Protein AF-A0A9X9Q444-F1 (afdb_monomer)

Organism: Gulo gulo (NCBI:txid48420)

pLDDT: mean 82.94, std 14.0, range [42.81, 97.44]

Radius of gyration: 29.01 Å; Cα contacts (8 Å, |Δi|>4): 57; chains: 1; bounding box: 61×38×96 Å

Solvent-accessible surface area (backbone atoms only — not comparable to full-atom values): 10872 Å² total; per-residue (Å²): 143,74,74,74,73,74,78,62,81,70,83,73,46,72,67,53,56,49,51,53,51,52,51,51,49,51,52,51,53,54,47,51,54,47,54,58,49,53,78,63,59,74,79,52,98,66,72,83,81,76,58,71,72,56,57,52,51,54,49,50,53,52,49,55,59,70,67,60,70,86,69,77,84,68,88,80,55,67,67,63,49,54,51,50,50,52,51,51,73,71,44,71,95,63,46,89,79,50,42,46,51,54,51,26,49,50,24,54,54,46,37,54,52,36,54,50,51,51,50,54,51,51,52,54,50,58,60,53,61,73,79,47,91,61,44,76,77,47,43,64,58,53,53,51,51,51,50,50,45,49,51,56,34,52,52,27,46,56,51,26,58,64,25,47,54,43,55,52,26,59,77,67,75,45,83,73,67,86,62,73,82,78,117

Foldseek 3Di:
DPPVVPPDPDPCDVVNVVVVVVVVVVVVVVVVVVVVCVVVPPPPPDDDDDDPLLVVLVVVVVVVVVPPDPDDPPDDDPVVVVVVVVVVVVDDPDDLLCVLVVLLVVLVVLLVVLVVVLVVLVVVLVVVVPDDPCNVVCVVVSVVVSVVSVVSNVVSVVLNVLSVVSVVCVSVVHGDDSCSPVD

Mean predicted aligned error: 15.07 Å

Secondary structure (DSSP, 8-state):
--SSSSS------HHHHHHHHHHHHHHHHHHHHHHHHHHT----SSPPPPPHHHHHHHHHHHHHHHH----------HHHHHHHHHHHHHS-S--TTTHHHHHHHHHHHHHHHHHHHHHHHHHHHHHHTTS-TTHHHHHHHHHHHHHHHHHHHHHHHHHHHHHHHHHHHHHHTPPPPGGGTT-

Sequence (183 aa):
MQIMDEIYRIASTERIQQLEKELAMQLTELKSEIEEQETHRAYSSVRIPKDISYFRRERELALKKTLQVAESKPLVVQADVMQRELESCLRREYTPENLPLLLLQYYTERIIQLAQSKYLHMLRWKRFCQHSKIMEQLYPLYKKQVAYIMQEYNDAVQRAERLSVARENFLMGKSNPSNLVTQ

Structure (mmCIF, N/CA/C/O backbone):
data_AF-A0A9X9Q444-F1
#
_entry.id   AF-A0A9X9Q444-F1
#
loop_
_atom_site.group_PDB
_atom_site.id
_atom_site.type_symbol
_atom_site.label_atom_id
_atom_site.label_alt_id
_atom_site.label_comp_id
_atom_site.label_asym_id
_atom_site.label_entity_id
_atom_site.label_seq_id
_atom_site.pdbx_PDB_ins_code
_atom_site.Cartn_x
_atom_site.Cartn_y
_atom_site.Cartn_z
_atom_site.occupancy
_atom_site.B_iso_or_equiv
_atom_site.auth_seq_id
_atom_site.auth_comp_id
_atom_site.auth_asym_id
_atom_site.auth_atom_id
_atom_site.pdbx_PDB_model_num
ATOM 1 N N . MET A 1 1 ? 30.262 5.285 46.324 1.00 45.38 1 MET A N 1
ATOM 2 C CA . MET A 1 1 ? 29.004 4.509 46.407 1.00 45.38 1 MET A CA 1
ATOM 3 C C . MET A 1 1 ? 29.216 3.250 47.255 1.00 45.38 1 MET A C 1
ATOM 5 O O . MET A 1 1 ? 28.856 2.170 46.834 1.00 45.38 1 MET A O 1
ATOM 9 N N . GLN A 1 2 ? 29.858 3.375 48.423 1.00 45.81 2 GLN A N 1
ATOM 10 C CA . GLN A 1 2 ? 30.234 2.234 49.283 1.00 45.81 2 GLN A CA 1
ATOM 11 C C . GLN A 1 2 ? 29.606 2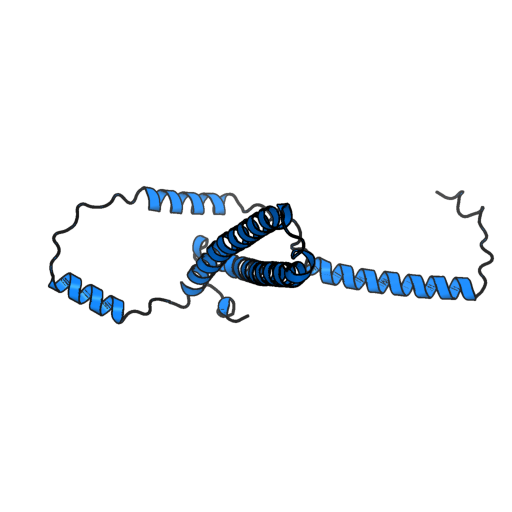.324 50.686 1.00 45.81 2 GLN A C 1
ATOM 13 O O . GLN A 1 2 ? 29.789 1.430 51.491 1.00 45.81 2 GLN A O 1
ATOM 18 N N . ILE A 1 3 ? 28.847 3.389 50.981 1.00 48.75 3 ILE A N 1
ATOM 19 C CA . ILE A 1 3 ? 28.327 3.666 52.333 1.00 48.75 3 ILE A CA 1
ATOM 20 C C . ILE A 1 3 ? 26.872 3.177 52.506 1.00 48.75 3 ILE A C 1
ATOM 22 O O . ILE A 1 3 ? 26.414 2.989 53.626 1.00 48.75 3 ILE A O 1
ATOM 26 N N . MET A 1 4 ? 26.142 2.910 51.413 1.00 42.81 4 MET A N 1
ATOM 27 C CA . MET A 1 4 ? 24.753 2.417 51.481 1.00 42.81 4 MET A CA 1
ATOM 28 C C . MET A 1 4 ? 24.635 0.892 51.634 1.00 42.81 4 MET A C 1
ATOM 30 O O . MET A 1 4 ? 23.596 0.430 52.095 1.00 42.81 4 MET A O 1
ATOM 34 N N . ASP A 1 5 ? 25.685 0.127 51.313 1.00 48.19 5 ASP A N 1
ATOM 35 C CA . ASP A 1 5 ? 25.671 -1.345 51.396 1.00 48.19 5 ASP A CA 1
ATOM 36 C C . ASP A 1 5 ? 25.889 -1.879 52.823 1.00 48.19 5 ASP A C 1
ATOM 38 O O . ASP A 1 5 ? 25.531 -3.016 53.120 1.00 48.19 5 ASP A O 1
ATOM 42 N N . GLU A 1 6 ? 26.432 -1.073 53.743 1.00 51.75 6 GLU A N 1
ATOM 43 C CA . GLU A 1 6 ? 26.700 -1.515 55.123 1.00 51.75 6 GLU A CA 1
ATOM 44 C C . GLU A 1 6 ? 25.524 -1.303 56.091 1.00 51.75 6 GLU A C 1
ATOM 46 O O . GLU A 1 6 ? 25.477 -1.937 57.145 1.00 51.75 6 GLU A O 1
ATOM 51 N N . ILE A 1 7 ? 24.547 -0.454 55.749 1.00 47.75 7 ILE A N 1
ATOM 52 C CA . ILE A 1 7 ? 23.472 -0.048 56.678 1.00 47.75 7 ILE A CA 1
ATOM 53 C C . ILE A 1 7 ? 22.262 -1.001 56.628 1.00 47.75 7 ILE A C 1
ATOM 55 O O . ILE A 1 7 ? 21.436 -1.008 57.541 1.00 47.75 7 ILE A O 1
ATOM 59 N N . TYR A 1 8 ? 22.169 -1.872 55.621 1.00 49.09 8 TYR A N 1
ATOM 60 C CA . TYR A 1 8 ? 21.037 -2.784 55.457 1.00 49.09 8 TYR A CA 1
ATOM 61 C C . TYR A 1 8 ? 21.510 -4.238 55.338 1.00 49.09 8 TYR A C 1
ATOM 63 O O . TYR A 1 8 ? 21.477 -4.849 54.273 1.00 49.09 8 TYR A O 1
ATOM 71 N N . ARG A 1 9 ? 21.933 -4.839 56.460 1.00 54.19 9 ARG A N 1
ATOM 72 C CA . ARG A 1 9 ? 21.987 -6.308 56.564 1.00 54.19 9 ARG A CA 1
ATOM 73 C C . ARG A 1 9 ? 20.554 -6.839 56.572 1.00 54.19 9 ARG A C 1
ATOM 75 O O . ARG A 1 9 ? 19.968 -7.061 57.629 1.00 54.19 9 ARG A O 1
ATOM 82 N N . ILE A 1 10 ? 19.988 -7.022 55.382 1.00 57.06 10 ILE A N 1
ATOM 83 C CA . ILE A 1 10 ? 18.752 -7.780 55.190 1.00 57.06 10 ILE A CA 1
ATOM 84 C C . ILE A 1 10 ? 19.020 -9.162 55.774 1.00 57.06 10 ILE A C 1
ATOM 86 O O . ILE A 1 10 ? 19.942 -9.853 55.342 1.00 57.06 10 ILE A O 1
ATOM 90 N N . ALA A 1 11 ? 18.246 -9.563 56.780 1.00 57.25 11 ALA A N 1
ATOM 91 C CA . ALA A 1 11 ? 18.209 -10.952 57.203 1.00 57.25 11 ALA A CA 1
ATOM 92 C C . ALA A 1 11 ? 17.668 -11.766 56.019 1.00 57.25 11 ALA A C 1
ATOM 94 O O . ALA A 1 11 ? 16.458 -11.865 55.815 1.00 57.25 11 ALA A O 1
ATOM 95 N N . SER A 1 12 ? 18.574 -12.273 55.183 1.00 58.28 12 SER A N 1
ATOM 96 C CA . SER A 1 12 ? 18.256 -13.023 53.975 1.00 58.28 12 SER A CA 1
ATOM 97 C C . SER A 1 12 ? 17.813 -14.426 54.369 1.00 58.28 12 SER A C 1
ATOM 99 O O . SER A 1 12 ? 18.559 -15.399 54.316 1.00 58.28 12 SER A O 1
ATOM 101 N N . THR A 1 13 ? 16.565 -14.525 54.823 1.00 76.19 13 THR A N 1
ATOM 102 C CA . THR A 1 13 ? 15.899 -15.822 54.957 1.00 76.19 13 THR A CA 1
ATOM 103 C C . THR A 1 13 ? 15.964 -16.553 53.613 1.00 76.19 13 THR A C 1
ATOM 105 O O . THR A 1 13 ? 15.926 -15.916 52.559 1.00 76.19 13 THR A O 1
ATOM 108 N N . GLU A 1 14 ? 16.056 -17.884 53.625 1.00 76.56 14 GLU A N 1
ATOM 109 C CA . GLU A 1 14 ? 16.159 -18.696 52.397 1.00 76.56 14 GLU A CA 1
ATOM 110 C C . GLU A 1 14 ? 15.062 -18.355 51.377 1.00 76.56 14 GLU A C 1
ATOM 112 O O . GLU A 1 14 ? 15.294 -18.341 50.170 1.00 76.56 14 GLU A O 1
ATOM 117 N N . ARG A 1 15 ? 13.880 -17.979 51.875 1.00 79.00 15 ARG A N 1
ATOM 118 C CA . ARG A 1 15 ? 12.746 -17.520 51.074 1.00 79.00 15 ARG A CA 1
ATOM 119 C C . ARG A 1 15 ? 13.030 -16.231 50.297 1.00 79.00 15 ARG A C 1
ATOM 121 O O . ARG A 1 15 ? 12.604 -16.117 49.155 1.00 79.00 15 ARG A O 1
ATOM 128 N N . ILE A 1 16 ? 13.742 -15.273 50.889 1.00 80.12 16 ILE A N 1
ATOM 129 C CA . ILE A 1 16 ? 14.128 -14.025 50.210 1.00 80.12 16 ILE A CA 1
ATOM 130 C C . ILE A 1 16 ? 15.137 -14.330 49.100 1.00 80.12 16 ILE A C 1
ATOM 132 O O . ILE A 1 16 ? 14.969 -13.855 47.985 1.00 80.12 16 ILE A O 1
ATOM 136 N N . GLN A 1 17 ? 16.109 -15.210 49.354 1.00 79.88 17 GLN A N 1
ATOM 137 C CA . GLN A 1 17 ? 17.090 -15.611 48.338 1.00 79.88 17 GLN A CA 1
ATOM 138 C C . GLN A 1 17 ? 16.449 -16.379 47.169 1.00 79.88 17 GLN A C 1
ATOM 140 O O . GLN A 1 17 ? 16.884 -16.254 46.025 1.00 79.88 17 GLN A O 1
ATOM 145 N N . GLN A 1 18 ? 15.418 -17.187 47.438 1.00 85.00 18 GLN A N 1
ATOM 146 C CA . GLN A 1 18 ? 14.640 -17.861 46.395 1.00 85.00 18 GLN A CA 1
ATOM 147 C C . GLN A 1 18 ? 13.868 -16.856 45.532 1.00 85.00 18 GLN A C 1
ATOM 149 O O . GLN A 1 18 ? 13.936 -16.943 44.309 1.00 85.00 18 GLN A O 1
ATOM 154 N N . LEU A 1 19 ? 13.214 -15.871 46.154 1.00 87.31 19 LEU A N 1
ATOM 155 C CA . LEU A 1 19 ? 12.493 -14.812 45.441 1.00 87.31 19 LEU A CA 1
ATOM 156 C C . LEU A 1 19 ? 13.430 -13.927 44.611 1.00 87.31 19 LEU A C 1
ATOM 158 O O . LEU A 1 19 ? 13.089 -13.563 43.491 1.00 87.31 19 LEU A O 1
ATOM 162 N N . GLU A 1 20 ? 14.625 -13.614 45.113 1.00 86.31 20 GLU A N 1
ATOM 163 C CA . GLU A 1 20 ? 15.635 -12.863 44.358 1.00 86.31 20 GLU A CA 1
ATOM 164 C C . GLU A 1 20 ? 16.136 -13.641 43.135 1.00 86.31 20 GLU A C 1
ATOM 166 O O . GLU A 1 20 ? 16.316 -13.058 42.067 1.00 86.31 20 GLU A O 1
ATOM 171 N N . LYS A 1 21 ? 16.315 -14.964 43.256 1.00 89.25 21 LYS A N 1
ATOM 172 C CA . LYS A 1 21 ? 16.680 -15.825 42.121 1.00 89.25 21 LYS A CA 1
ATOM 173 C C . LYS A 1 21 ? 15.566 -15.913 41.086 1.00 89.25 21 LYS A C 1
ATOM 175 O O . LYS A 1 21 ? 15.850 -15.849 39.894 1.00 89.25 21 LYS A O 1
ATOM 180 N N . GLU A 1 22 ? 14.322 -16.055 41.530 1.00 93.12 22 GLU A N 1
ATOM 181 C CA . GLU A 1 22 ? 13.158 -16.097 40.644 1.00 93.12 22 GLU A CA 1
ATOM 182 C C . GLU A 1 22 ? 12.979 -14.766 39.907 1.00 93.12 22 GLU A C 1
ATOM 184 O O . GLU A 1 22 ? 12.839 -14.753 38.685 1.00 93.12 22 GLU A O 1
ATOM 189 N N . LEU A 1 23 ? 13.105 -13.643 40.621 1.00 90.94 23 LEU A N 1
ATOM 190 C CA . LEU A 1 23 ? 13.077 -12.306 40.035 1.00 90.94 23 LEU A CA 1
ATOM 191 C C . LEU A 1 23 ? 14.219 -12.103 39.032 1.00 90.94 23 LEU A C 1
ATOM 193 O O . LEU A 1 23 ? 13.995 -11.558 37.955 1.00 90.94 23 LEU A O 1
ATOM 197 N N . ALA A 1 24 ? 15.435 -12.553 39.350 1.00 92.94 24 ALA A N 1
ATOM 198 C CA . ALA A 1 24 ? 16.564 -12.474 38.427 1.00 92.94 24 ALA A CA 1
ATOM 199 C C . ALA A 1 24 ? 16.304 -13.279 37.146 1.00 92.94 24 ALA A C 1
ATOM 201 O O . ALA A 1 24 ? 16.598 -12.793 36.057 1.00 92.94 24 ALA A O 1
ATOM 202 N N . MET A 1 25 ? 15.700 -14.465 37.267 1.00 94.25 25 MET A N 1
ATOM 203 C CA . MET A 1 25 ? 15.302 -15.292 36.125 1.00 94.25 25 MET A CA 1
ATOM 204 C C . MET A 1 25 ? 14.271 -14.573 35.247 1.00 94.25 25 MET A C 1
ATOM 206 O O . MET A 1 25 ? 14.480 -14.435 34.043 1.00 94.25 25 MET A O 1
ATOM 210 N N . GLN A 1 26 ? 13.214 -14.033 35.861 1.00 92.88 26 GLN A N 1
ATOM 211 C CA . GLN A 1 26 ? 12.176 -13.275 35.159 1.00 92.88 26 GLN A CA 1
ATOM 212 C C . GLN A 1 26 ? 12.754 -12.038 34.466 1.00 92.88 26 GLN A C 1
ATOM 214 O O . GLN A 1 26 ? 12.412 -11.752 33.326 1.00 92.88 26 GLN A O 1
ATOM 219 N N . LEU A 1 27 ? 13.678 -11.320 35.112 1.00 92.88 27 LEU A N 1
ATOM 220 C CA . LEU A 1 27 ? 14.351 -10.171 34.504 1.00 92.88 27 LEU A CA 1
ATOM 221 C C . LEU A 1 27 ? 15.228 -10.574 33.314 1.00 92.88 27 LEU A C 1
ATOM 223 O O . LEU A 1 27 ? 15.308 -9.820 32.345 1.00 92.88 27 LEU A O 1
ATOM 227 N N . THR A 1 28 ? 15.881 -11.739 33.360 1.00 92.38 28 THR A N 1
ATOM 228 C CA . THR A 1 28 ? 16.664 -12.236 32.220 1.00 92.38 28 THR A CA 1
ATOM 229 C C . THR A 1 28 ? 15.788 -12.674 31.051 1.00 92.38 28 THR A C 1
ATOM 231 O O . THR A 1 28 ? 16.111 -12.334 29.917 1.00 92.38 28 THR A O 1
ATOM 234 N N . GLU A 1 29 ? 14.667 -13.345 31.320 1.00 92.62 29 GLU A N 1
ATOM 235 C CA . GLU A 1 29 ? 13.686 -13.754 30.307 1.00 92.62 29 GLU A CA 1
ATOM 236 C C . GLU A 1 29 ? 13.067 -12.530 29.624 1.00 92.62 29 GLU A C 1
ATOM 238 O O . GLU A 1 29 ? 13.124 -12.387 28.403 1.00 92.62 29 GLU A O 1
ATOM 243 N N . LEU A 1 30 ? 12.611 -11.564 30.422 1.00 89.19 30 LEU A N 1
ATOM 244 C CA . LEU A 1 30 ? 12.035 -10.318 29.925 1.00 89.19 30 LEU A CA 1
ATOM 245 C C . LEU A 1 30 ? 13.056 -9.498 29.124 1.00 89.19 30 LEU A C 1
ATOM 247 O O . LEU A 1 30 ? 12.712 -8.860 28.133 1.00 89.19 30 LEU A O 1
ATOM 251 N N . LYS A 1 31 ? 14.336 -9.532 29.516 1.00 87.81 31 LYS A N 1
ATOM 252 C CA . LYS A 1 31 ? 15.415 -8.903 28.750 1.00 87.81 31 LYS A CA 1
ATOM 253 C C . LYS A 1 31 ? 15.644 -9.605 27.409 1.00 87.81 31 LYS A C 1
ATOM 255 O O . LYS A 1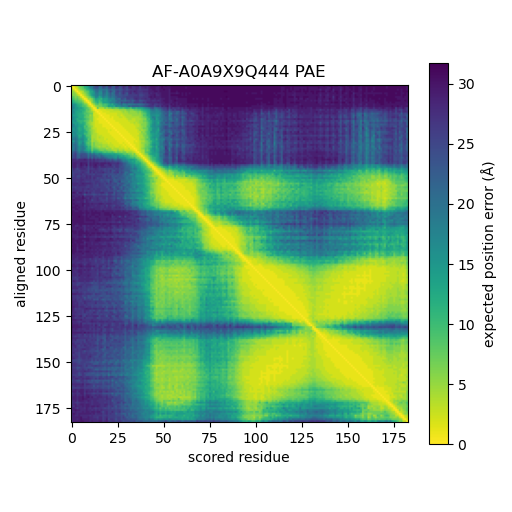 31 ? 15.812 -8.905 26.416 1.00 87.81 31 LYS A O 1
ATOM 260 N N . SER A 1 32 ? 15.620 -10.939 27.358 1.00 84.50 32 SER A N 1
ATOM 261 C CA . SER A 1 32 ? 15.722 -11.669 26.086 1.00 84.50 32 SER A CA 1
ATOM 262 C C . SER A 1 32 ? 14.526 -11.417 25.167 1.00 84.50 32 SER A C 1
ATOM 264 O O . SER A 1 32 ? 14.728 -11.191 23.979 1.00 84.50 32 SER A O 1
ATOM 266 N N . GLU A 1 33 ? 13.305 -11.342 25.705 1.00 81.50 33 GLU A N 1
ATOM 267 C CA . GLU A 1 33 ? 12.111 -10.977 24.930 1.00 81.50 33 GLU A CA 1
ATOM 268 C C . GLU A 1 33 ? 12.207 -9.550 24.370 1.00 81.50 33 GLU A C 1
ATOM 270 O O . GLU A 1 33 ? 11.853 -9.300 23.215 1.00 81.50 33 GLU A O 1
ATOM 275 N N . ILE A 1 34 ? 12.723 -8.608 25.170 1.00 77.06 34 ILE A N 1
ATOM 276 C CA . ILE A 1 34 ? 12.982 -7.238 24.722 1.00 77.06 34 ILE A CA 1
ATOM 277 C C . ILE A 1 34 ? 14.064 -7.224 23.642 1.00 77.06 34 ILE A C 1
ATOM 279 O O . ILE A 1 34 ? 13.873 -6.545 22.644 1.00 77.06 34 ILE A O 1
ATOM 283 N N . GLU A 1 35 ? 15.171 -7.954 23.784 1.00 75.81 35 GLU A N 1
ATOM 284 C CA . GLU A 1 35 ? 16.239 -8.007 22.772 1.00 75.81 35 GLU A CA 1
ATOM 285 C C . GLU A 1 35 ? 15.763 -8.650 21.453 1.00 75.81 35 GLU A C 1
ATOM 287 O O . GLU A 1 35 ? 16.075 -8.142 20.371 1.00 75.81 35 GLU A O 1
ATOM 292 N N . GLU A 1 36 ? 14.925 -9.689 21.514 1.00 67.94 36 GLU A N 1
ATOM 293 C CA . GLU A 1 36 ? 14.247 -10.244 20.335 1.00 67.94 36 GLU A CA 1
ATOM 294 C C . GLU A 1 36 ? 13.302 -9.212 19.697 1.00 67.94 36 GLU A C 1
ATOM 296 O O . GLU A 1 36 ? 13.349 -8.993 18.484 1.00 67.94 36 GLU A O 1
ATOM 301 N N . GLN A 1 37 ? 12.517 -8.476 20.490 1.00 56.16 37 GLN A N 1
ATOM 302 C CA . GLN A 1 37 ? 11.714 -7.348 19.996 1.00 56.16 37 GLN A CA 1
ATOM 303 C C . GLN A 1 37 ? 12.556 -6.159 19.510 1.00 56.16 37 GLN A C 1
ATOM 305 O O . GLN A 1 37 ? 12.109 -5.407 18.642 1.00 56.16 37 GLN A O 1
ATOM 310 N N . GLU A 1 38 ? 13.775 -5.968 20.011 1.00 49.44 38 GLU A N 1
ATOM 311 C CA . GLU A 1 38 ? 14.676 -4.902 19.579 1.00 49.44 38 GLU A CA 1
ATOM 312 C C . GLU A 1 38 ? 15.256 -5.167 18.183 1.00 49.44 38 GLU A C 1
ATOM 314 O O . GLU A 1 38 ? 15.533 -4.218 17.445 1.00 49.44 38 GLU A O 1
ATOM 319 N N . THR A 1 39 ? 15.333 -6.423 17.734 1.00 52.28 39 THR A N 1
ATOM 320 C CA . THR A 1 39 ? 15.565 -6.699 16.302 1.00 52.28 39 THR A CA 1
ATOM 321 C C . THR A 1 39 ? 14.388 -6.239 15.429 1.00 52.28 39 THR A C 1
ATOM 323 O O . THR A 1 39 ? 14.580 -5.824 14.285 1.00 52.28 39 THR A O 1
ATOM 326 N N . HIS A 1 40 ? 13.179 -6.181 15.998 1.00 50.22 40 HIS A N 1
ATOM 327 C CA . HIS A 1 40 ? 11.978 -5.595 15.400 1.00 50.22 40 HIS A CA 1
ATOM 328 C C . HIS A 1 40 ? 11.814 -4.087 15.684 1.00 50.22 40 HIS A C 1
ATOM 330 O O . HIS A 1 40 ? 10.754 -3.519 15.400 1.00 50.22 40 HIS A O 1
ATOM 336 N N . ARG A 1 41 ? 12.845 -3.391 16.197 1.00 48.16 41 ARG A N 1
ATOM 337 C CA . ARG A 1 41 ? 12.822 -1.946 16.512 1.00 48.16 41 ARG A CA 1
ATOM 338 C C . ARG A 1 41 ? 12.907 -1.076 15.253 1.00 48.16 41 ARG A C 1
ATOM 340 O O . ARG A 1 41 ? 13.742 -0.189 15.126 1.00 48.16 41 ARG A O 1
ATOM 347 N N . ALA A 1 42 ? 11.953 -1.263 14.349 1.00 46.19 42 ALA A N 1
ATOM 348 C CA . ALA A 1 42 ? 11.542 -0.259 13.375 1.00 46.19 42 ALA A CA 1
ATOM 349 C C . ALA A 1 42 ? 10.575 0.780 13.992 1.00 46.19 42 ALA A C 1
ATOM 351 O O . ALA A 1 42 ? 9.951 1.549 13.272 1.00 46.19 42 ALA A O 1
ATOM 352 N N . TYR A 1 43 ? 10.450 0.843 15.324 1.00 45.84 43 TYR A N 1
ATOM 353 C CA . TYR A 1 43 ? 9.583 1.795 16.033 1.00 45.84 43 TYR A CA 1
ATOM 354 C C . TYR A 1 43 ? 10.264 3.138 16.349 1.00 45.84 43 TYR A C 1
ATOM 356 O O . TYR A 1 43 ? 9.927 3.800 17.327 1.00 45.84 43 TYR A O 1
ATOM 364 N N . SER A 1 44 ? 11.205 3.583 15.514 1.00 49.16 44 SER A N 1
ATOM 365 C CA . SER A 1 44 ? 11.461 5.020 15.412 1.00 49.16 44 SER A CA 1
ATOM 366 C C . SER A 1 44 ? 10.429 5.593 14.449 1.00 49.16 44 SER A C 1
ATOM 368 O O . SER A 1 44 ? 10.379 5.200 13.285 1.00 49.16 44 SER A O 1
ATOM 370 N N . SER A 1 45 ? 9.622 6.552 14.907 1.00 55.50 45 SER A N 1
ATOM 371 C CA . SER A 1 45 ? 8.725 7.313 14.023 1.00 55.50 45 SER A CA 1
ATOM 372 C C . SER A 1 45 ? 9.489 8.058 12.921 1.00 55.50 45 SER A C 1
ATOM 374 O O . SER A 1 45 ? 8.907 8.441 11.906 1.00 55.50 45 SER A O 1
ATOM 376 N N . VAL A 1 46 ? 10.801 8.240 13.107 1.00 57.03 46 VAL A N 1
ATOM 377 C CA . VAL A 1 46 ? 11.708 8.869 12.154 1.00 57.03 46 VAL A CA 1
ATOM 378 C C . VAL A 1 46 ? 12.602 7.799 11.538 1.00 57.03 46 VAL A C 1
ATOM 380 O O . VAL A 1 46 ? 13.475 7.232 12.200 1.00 57.03 46 VAL A O 1
ATOM 383 N N . ARG A 1 47 ? 12.392 7.525 10.248 1.00 66.50 47 ARG A N 1
ATOM 384 C CA . ARG A 1 47 ? 13.289 6.663 9.472 1.00 66.50 47 ARG A CA 1
ATOM 385 C C . ARG A 1 47 ? 14.656 7.324 9.328 1.00 66.50 47 ARG A C 1
ATOM 387 O O . ARG A 1 47 ? 14.740 8.547 9.220 1.00 66.50 47 ARG A O 1
ATOM 394 N N . ILE A 1 48 ? 15.709 6.508 9.270 1.00 74.69 48 ILE A N 1
ATOM 395 C CA . ILE A 1 48 ? 17.063 6.990 8.985 1.00 74.69 48 ILE A CA 1
ATOM 396 C C . ILE A 1 48 ? 17.021 7.769 7.659 1.00 74.69 48 ILE A C 1
ATOM 398 O O . ILE A 1 48 ? 16.545 7.220 6.655 1.00 74.69 48 ILE A O 1
ATOM 402 N N . PRO A 1 49 ? 17.477 9.036 7.641 1.00 78.94 49 PRO A N 1
ATOM 403 C CA . PRO A 1 49 ? 17.519 9.826 6.421 1.00 78.94 49 PRO A CA 1
ATOM 404 C C . PRO A 1 49 ? 18.297 9.103 5.319 1.00 78.94 49 PRO A C 1
ATOM 406 O O . PRO A 1 49 ? 19.349 8.513 5.564 1.00 78.94 49 PRO A O 1
ATOM 409 N N . LYS A 1 50 ? 17.771 9.140 4.093 1.00 84.31 50 LYS A N 1
ATOM 410 C CA . LYS A 1 50 ? 18.459 8.587 2.921 1.00 84.31 50 LYS A CA 1
ATOM 411 C C . LYS A 1 50 ? 19.638 9.481 2.519 1.00 84.31 50 LYS A C 1
ATOM 413 O O . LYS A 1 50 ? 19.698 10.654 2.877 1.00 84.31 50 LYS A O 1
ATOM 418 N N . ASP A 1 51 ? 20.571 8.919 1.757 1.00 87.75 51 ASP A N 1
ATOM 419 C CA . ASP A 1 51 ? 21.745 9.647 1.272 1.00 87.75 51 ASP A CA 1
ATOM 420 C C . ASP A 1 51 ? 21.385 10.719 0.218 1.00 87.75 51 ASP A C 1
ATOM 422 O O . ASP A 1 51 ? 20.366 10.645 -0.472 1.00 87.75 51 ASP A O 1
ATOM 426 N N . ILE A 1 52 ? 22.258 11.711 0.039 1.00 89.50 52 ILE A N 1
ATOM 427 C CA . ILE A 1 52 ? 22.127 12.803 -0.936 1.00 89.50 52 ILE A CA 1
ATOM 428 C C . ILE A 1 52 ? 21.893 12.255 -2.352 1.00 89.50 52 ILE A C 1
ATOM 430 O O . ILE A 1 52 ? 21.102 12.813 -3.121 1.00 89.50 52 ILE A O 1
ATOM 434 N N . SER A 1 53 ? 22.556 11.152 -2.709 1.00 88.38 53 SER A N 1
ATOM 435 C CA . SER A 1 53 ? 22.427 10.519 -4.027 1.00 88.38 53 SER A CA 1
ATOM 436 C C . SER A 1 53 ? 21.011 10.006 -4.324 1.00 88.38 53 SER A C 1
ATOM 438 O O . SER A 1 53 ? 20.599 9.976 -5.488 1.00 88.38 53 SER A O 1
ATOM 440 N N . TYR A 1 54 ? 20.254 9.622 -3.294 1.00 87.00 54 TYR A N 1
ATOM 441 C CA . TYR A 1 54 ? 18.864 9.187 -3.413 1.00 87.00 54 TYR A CA 1
ATOM 442 C C . TYR A 1 54 ? 17.957 10.372 -3.768 1.00 87.00 54 TYR A C 1
ATOM 444 O O . TYR A 1 54 ? 17.260 10.338 -4.783 1.00 87.00 54 TYR A O 1
ATOM 452 N N . PHE A 1 55 ? 18.049 11.469 -3.011 1.00 89.56 55 PHE A N 1
ATOM 453 C CA . PHE A 1 55 ? 17.228 12.662 -3.244 1.00 89.56 55 PHE A CA 1
ATOM 454 C C . PHE A 1 55 ? 17.531 13.341 -4.584 1.00 89.56 55 PHE A C 1
ATOM 456 O O . PHE A 1 55 ? 16.627 13.867 -5.234 1.00 89.56 55 PHE A O 1
ATOM 463 N N . ARG A 1 56 ? 18.792 13.301 -5.042 1.00 91.69 56 ARG A N 1
ATOM 464 C CA . ARG A 1 56 ? 19.159 13.785 -6.385 1.00 91.69 56 ARG A CA 1
ATOM 465 C C . ARG A 1 56 ? 18.408 13.031 -7.482 1.00 91.69 56 ARG A C 1
ATOM 467 O O . ARG A 1 56 ? 17.879 13.669 -8.387 1.00 91.69 56 ARG A O 1
ATOM 474 N N . ARG A 1 57 ? 18.312 11.703 -7.375 1.00 90.44 57 ARG A N 1
ATOM 475 C CA . ARG A 1 57 ? 17.607 10.863 -8.355 1.00 90.44 57 ARG A CA 1
ATOM 476 C C . ARG A 1 57 ? 16.096 11.034 -8.308 1.00 90.44 57 ARG A C 1
ATOM 478 O O . ARG A 1 57 ? 15.469 11.121 -9.360 1.00 90.44 57 ARG A O 1
ATOM 485 N N . GLU A 1 58 ? 15.511 11.154 -7.118 1.00 89.44 58 GLU A N 1
ATOM 486 C CA . GLU A 1 58 ? 14.091 11.509 -6.998 1.00 89.44 58 GLU A CA 1
ATOM 487 C C . GLU A 1 58 ? 13.784 12.840 -7.690 1.00 89.44 58 GLU A C 1
ATOM 489 O O . GLU A 1 58 ? 12.831 12.935 -8.465 1.00 89.44 58 GLU A O 1
ATOM 494 N N . ARG A 1 59 ? 14.619 13.857 -7.444 1.00 91.88 59 ARG A N 1
ATOM 495 C CA . ARG A 1 59 ? 14.460 15.179 -8.053 1.00 91.88 59 ARG A CA 1
ATOM 496 C C . ARG A 1 59 ? 14.612 15.127 -9.567 1.00 91.88 59 ARG A C 1
ATOM 498 O O . ARG A 1 59 ? 13.816 15.742 -10.266 1.00 91.88 59 ARG A O 1
ATOM 505 N N . GLU A 1 60 ? 15.600 14.399 -10.075 1.00 92.62 60 GLU A N 1
ATOM 506 C CA . GLU A 1 60 ? 15.794 14.218 -11.514 1.00 92.62 60 GLU A CA 1
ATOM 507 C C . GLU A 1 60 ? 14.556 13.593 -12.172 1.00 92.62 60 GLU A C 1
ATOM 509 O O . GLU A 1 60 ? 14.090 14.083 -13.200 1.00 92.62 60 GLU A O 1
ATOM 514 N N . LEU A 1 61 ? 13.977 12.557 -11.559 1.00 89.56 61 LEU A N 1
ATOM 515 C CA . LEU A 1 61 ? 12.776 11.899 -12.070 1.00 89.56 61 LEU A CA 1
ATOM 516 C C . LEU A 1 61 ? 11.564 12.838 -12.061 1.00 89.56 61 LEU A C 1
ATOM 518 O O . LEU A 1 61 ? 10.819 12.886 -13.041 1.00 89.56 61 LEU A O 1
ATOM 522 N N . ALA A 1 62 ? 11.381 13.608 -10.985 1.00 89.62 62 ALA A N 1
ATOM 523 C CA . ALA A 1 62 ? 10.325 14.614 -10.905 1.00 89.62 62 ALA A CA 1
ATOM 524 C C . ALA A 1 62 ? 10.488 15.685 -11.993 1.00 89.62 62 ALA A C 1
ATOM 526 O O . ALA A 1 62 ? 9.532 15.969 -12.711 1.00 89.62 62 ALA A O 1
ATOM 527 N N . LEU A 1 63 ? 11.706 16.208 -12.176 1.00 91.12 63 LEU A N 1
ATOM 528 C CA . LEU A 1 63 ? 12.007 17.196 -13.211 1.00 91.12 63 LEU A CA 1
ATOM 529 C C . LEU A 1 63 ? 11.741 16.641 -14.612 1.00 91.12 63 LEU A C 1
ATOM 531 O O . LEU A 1 63 ? 11.071 17.302 -15.400 1.00 91.12 63 LEU A O 1
ATOM 535 N N . LYS A 1 64 ? 12.181 15.413 -14.910 1.00 90.19 64 LYS A N 1
ATOM 536 C CA . LYS A 1 64 ? 11.902 14.750 -16.194 1.00 90.19 64 LYS A CA 1
ATOM 537 C C . LYS A 1 64 ? 10.405 14.628 -16.458 1.00 90.19 64 LYS A C 1
ATOM 539 O O . LYS A 1 64 ? 9.977 14.936 -17.562 1.00 90.19 64 LYS A O 1
ATOM 544 N N . LYS A 1 65 ? 9.608 14.241 -15.456 1.00 87.25 65 LYS A N 1
ATOM 545 C CA . LYS A 1 65 ? 8.142 14.190 -15.581 1.00 87.25 65 LYS A CA 1
ATOM 546 C C . LYS A 1 65 ? 7.535 15.567 -15.841 1.00 87.25 65 LYS A C 1
ATOM 548 O O . LYS A 1 65 ? 6.668 15.683 -16.691 1.00 87.25 65 LYS A O 1
ATOM 553 N N . THR A 1 66 ? 7.991 16.610 -15.146 1.00 86.75 66 THR A N 1
ATOM 554 C CA . THR A 1 66 ? 7.467 17.975 -15.346 1.00 86.75 66 THR A CA 1
ATOM 555 C C . THR A 1 66 ? 7.912 18.613 -16.660 1.00 86.75 66 THR A C 1
ATOM 557 O O . THR A 1 66 ? 7.204 19.458 -17.193 1.00 86.75 66 THR A O 1
ATOM 560 N N . LEU A 1 67 ? 9.080 18.221 -17.179 1.00 85.50 67 LEU A N 1
ATOM 561 C CA . LEU A 1 67 ? 9.616 18.690 -18.458 1.00 85.50 67 LEU A CA 1
ATOM 562 C C . LEU A 1 67 ? 8.942 18.016 -19.662 1.00 85.50 67 LEU A C 1
ATOM 564 O O . LEU A 1 67 ? 9.135 18.479 -20.783 1.00 85.50 67 LEU A O 1
ATOM 568 N N . GLN A 1 68 ? 8.161 16.949 -19.455 1.00 84.19 68 GLN A N 1
ATOM 569 C CA . GLN A 1 68 ? 7.325 16.374 -20.507 1.00 84.19 68 GLN A CA 1
ATOM 570 C C . GLN A 1 68 ? 6.210 17.368 -20.851 1.00 84.19 68 GLN A C 1
ATOM 572 O O . GLN A 1 68 ? 5.180 17.441 -20.183 1.00 84.19 68 GLN A O 1
ATOM 577 N N . VAL A 1 69 ? 6.438 18.165 -21.894 1.00 78.50 69 VAL A N 1
ATOM 578 C CA . VAL A 1 69 ? 5.411 19.010 -22.507 1.00 78.50 69 VAL A CA 1
ATOM 579 C C . VAL A 1 69 ? 4.511 18.112 -23.349 1.00 78.50 69 VAL A C 1
ATOM 581 O O . VAL A 1 69 ? 5.003 17.246 -24.070 1.00 78.50 69 VAL A O 1
ATOM 584 N N . ALA A 1 70 ? 3.194 18.311 -23.261 1.00 68.94 70 ALA A N 1
ATOM 585 C CA . ALA A 1 70 ? 2.259 17.647 -24.158 1.00 68.94 70 ALA A CA 1
ATOM 586 C C . ALA A 1 70 ? 2.596 18.050 -25.600 1.00 68.94 70 ALA A C 1
ATOM 588 O O . ALA A 1 70 ? 2.417 19.206 -25.986 1.00 68.94 70 ALA A O 1
ATOM 589 N N . GLU A 1 71 ? 3.126 17.108 -26.374 1.00 72.00 71 GLU A N 1
ATOM 590 C CA . GLU A 1 71 ? 3.362 17.312 -27.798 1.00 72.00 71 GLU A CA 1
ATOM 591 C C . GLU A 1 71 ? 2.039 17.675 -28.489 1.00 72.00 71 GLU A C 1
ATOM 593 O O . GLU A 1 71 ? 0.951 17.269 -28.056 1.00 72.00 71 GLU A O 1
ATOM 598 N N . SER A 1 72 ? 2.109 18.452 -29.575 1.00 79.31 72 SER A N 1
ATOM 599 C CA . SER A 1 72 ? 0.942 18.654 -30.436 1.00 79.31 72 SER A CA 1
ATOM 600 C C . SER A 1 72 ? 0.388 17.289 -30.831 1.00 79.31 72 SER A C 1
ATOM 602 O O . SER A 1 72 ? 1.174 16.431 -31.236 1.00 79.31 72 SER A O 1
ATOM 604 N N . LYS A 1 73 ? -0.934 17.084 -30.727 1.00 76.12 73 LYS A N 1
ATOM 605 C CA . LYS A 1 73 ? -1.554 15.797 -31.073 1.00 76.12 73 LYS A CA 1
ATOM 606 C C . LYS A 1 73 ? -1.059 15.357 -32.461 1.00 76.12 73 LYS A C 1
ATOM 608 O O . LYS A 1 73 ? -1.351 16.063 -33.429 1.00 76.12 73 LYS A O 1
ATOM 613 N N . PRO A 1 74 ? -0.306 14.249 -32.568 1.00 79.38 74 PRO A N 1
ATOM 614 C CA . PRO A 1 74 ? 0.199 13.790 -33.852 1.00 79.38 74 PRO A CA 1
ATOM 615 C C . PRO A 1 74 ? -0.975 13.395 -34.749 1.00 79.38 74 PRO A C 1
ATOM 617 O O . PRO A 1 74 ? -2.057 13.063 -34.258 1.00 79.38 74 PRO A O 1
ATOM 620 N N . LEU A 1 75 ? -0.770 13.424 -36.067 1.00 83.56 75 LEU A N 1
ATOM 621 C CA . LEU A 1 75 ? -1.764 12.925 -37.016 1.00 83.56 75 LEU A CA 1
ATOM 622 C C . LEU A 1 75 ? -2.057 11.454 -36.699 1.00 83.56 75 LEU A C 1
ATOM 624 O O . LEU A 1 75 ? -1.171 10.602 -36.741 1.00 83.56 75 LEU A O 1
ATOM 628 N N . VAL A 1 76 ? -3.303 11.174 -36.325 1.00 86.19 76 VAL A N 1
ATOM 629 C CA . VAL A 1 76 ? -3.720 9.852 -35.864 1.00 86.19 76 VAL A CA 1
ATOM 630 C C . VAL A 1 76 ? -4.117 9.007 -37.072 1.00 86.19 76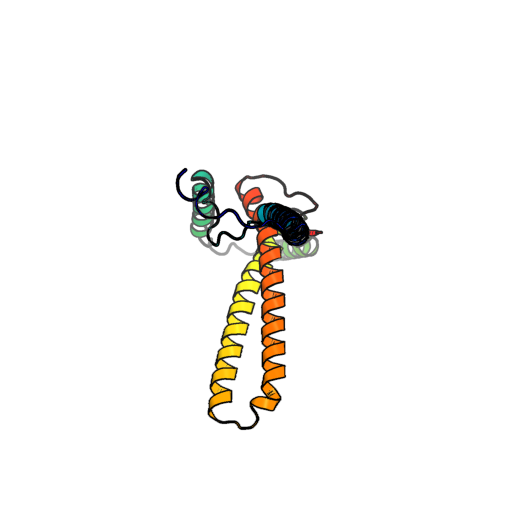 VAL A C 1
ATOM 632 O O . VAL A 1 76 ? -5.213 9.157 -37.606 1.00 86.19 76 VAL A O 1
ATOM 635 N N . VAL A 1 77 ? -3.235 8.104 -37.499 1.00 91.94 77 VAL A N 1
ATOM 636 C CA . VAL A 1 77 ? -3.579 7.062 -38.474 1.00 91.94 77 VAL A CA 1
ATOM 637 C C . VAL A 1 77 ? -4.363 5.967 -37.749 1.00 91.94 77 VAL A C 1
ATOM 639 O O . VAL A 1 77 ? -3.874 5.366 -36.793 1.00 91.94 77 VAL A O 1
ATOM 642 N N . GLN A 1 78 ? -5.596 5.708 -38.191 1.00 92.12 78 GLN A N 1
ATOM 643 C CA . GLN A 1 78 ? -6.502 4.767 -37.523 1.00 92.12 78 GLN A CA 1
ATOM 644 C C . GLN A 1 78 ? -5.929 3.342 -37.449 1.00 92.12 78 GLN A C 1
ATOM 646 O O . GLN A 1 78 ? -6.093 2.678 -36.428 1.00 92.12 78 GLN A O 1
ATOM 651 N N . ALA A 1 79 ? -5.214 2.898 -38.487 1.00 91.50 79 ALA A N 1
ATOM 652 C CA . ALA A 1 79 ? -4.550 1.595 -38.501 1.00 91.50 79 ALA A CA 1
ATOM 653 C C . ALA A 1 79 ? -3.504 1.471 -37.377 1.00 91.50 79 ALA A C 1
ATOM 655 O O . ALA A 1 79 ? -3.535 0.502 -36.623 1.00 91.50 79 ALA A O 1
ATOM 656 N N . ASP A 1 80 ? -2.663 2.490 -37.188 1.00 92.56 80 ASP A N 1
ATOM 657 C CA . ASP A 1 80 ? -1.628 2.509 -36.145 1.00 92.56 80 ASP A CA 1
ATOM 658 C C . ASP A 1 80 ? -2.225 2.575 -34.732 1.00 92.56 80 ASP A C 1
ATOM 660 O O . ASP A 1 80 ? -1.626 2.105 -33.764 1.00 92.56 80 ASP A O 1
ATOM 664 N N . VAL A 1 81 ? -3.404 3.186 -34.577 1.00 89.44 81 VAL A N 1
ATOM 665 C CA . VAL A 1 81 ? -4.152 3.130 -33.311 1.00 89.44 81 VAL A CA 1
ATOM 666 C C . VAL A 1 81 ? -4.655 1.716 -33.065 1.00 89.44 81 VAL A C 1
ATOM 668 O O . VAL A 1 81 ? -4.365 1.157 -32.016 1.00 89.44 81 VAL A O 1
ATOM 671 N N . MET A 1 82 ? -5.342 1.108 -34.034 1.00 91.38 82 MET A N 1
ATOM 672 C CA . MET A 1 82 ? -5.882 -0.248 -33.886 1.00 91.38 82 MET A CA 1
ATOM 673 C C . MET A 1 82 ? -4.783 -1.287 -33.639 1.00 91.38 82 MET A C 1
ATOM 675 O O . MET A 1 82 ? -4.968 -2.186 -32.823 1.00 91.38 82 MET A O 1
ATOM 679 N N . GLN A 1 83 ? -3.624 -1.139 -34.284 1.00 92.00 83 GLN A N 1
ATOM 680 C CA . GLN A 1 83 ? -2.466 -1.991 -34.036 1.00 92.00 83 GLN A CA 1
ATOM 681 C C . GLN A 1 83 ? -1.921 -1.811 -32.610 1.00 92.00 83 GLN A C 1
ATOM 683 O O . GLN A 1 83 ? -1.667 -2.803 -31.932 1.00 92.00 83 GLN A O 1
ATOM 688 N N . ARG A 1 84 ? -1.793 -0.571 -32.115 1.00 88.75 84 ARG A N 1
ATOM 689 C CA . ARG A 1 84 ? -1.351 -0.304 -30.733 1.00 88.75 84 ARG A CA 1
ATOM 690 C C . ARG A 1 84 ? -2.326 -0.816 -29.680 1.00 88.75 84 ARG A C 1
ATOM 692 O O . ARG A 1 84 ? -1.878 -1.341 -28.664 1.00 88.75 84 ARG A O 1
ATOM 699 N N . GLU A 1 85 ? -3.627 -0.682 -29.910 1.00 90.06 85 GLU A N 1
ATOM 700 C CA . GLU A 1 85 ? -4.657 -1.239 -29.027 1.00 90.06 85 GLU A CA 1
ATOM 701 C C . GLU A 1 85 ? -4.574 -2.768 -28.999 1.00 90.06 85 GLU A C 1
ATOM 703 O O . GLU A 1 85 ? -4.507 -3.357 -27.924 1.00 90.06 85 GLU A O 1
ATOM 708 N N . LEU A 1 86 ? -4.459 -3.418 -30.166 1.00 91.31 86 LEU A N 1
ATOM 709 C CA . LEU A 1 86 ? -4.273 -4.869 -30.255 1.00 91.31 86 LEU A CA 1
ATOM 710 C C . LEU A 1 86 ? -3.011 -5.323 -29.508 1.00 91.31 86 LEU A C 1
ATOM 712 O O . LEU A 1 86 ? -3.067 -6.252 -28.705 1.00 91.31 86 LEU A O 1
ATOM 716 N N . GLU A 1 87 ? -1.878 -4.657 -29.738 1.00 92.44 87 GLU A N 1
ATOM 717 C CA . GLU A 1 87 ? -0.638 -4.933 -29.014 1.00 92.44 87 GLU A CA 1
ATOM 718 C C . GLU A 1 87 ? -0.794 -4.716 -27.507 1.00 92.44 87 GLU A C 1
ATOM 720 O O . GLU A 1 87 ? -0.237 -5.483 -26.727 1.00 92.44 87 GLU A O 1
ATOM 725 N N . SER A 1 88 ? -1.555 -3.707 -27.084 1.00 84.44 88 SER A N 1
ATOM 726 C CA . SER A 1 88 ? -1.798 -3.428 -25.666 1.00 84.44 88 SER A CA 1
ATOM 727 C C . SER A 1 88 ? -2.679 -4.498 -25.026 1.00 84.44 88 SER A C 1
ATOM 729 O O . SER A 1 88 ? -2.352 -4.956 -23.937 1.00 84.44 88 SER A O 1
ATOM 731 N N . CYS A 1 89 ? -3.715 -4.981 -25.720 1.00 83.12 89 CYS A N 1
ATOM 732 C CA . CYS A 1 89 ? -4.537 -6.108 -25.271 1.00 83.12 89 CYS A CA 1
ATOM 733 C C . CYS A 1 89 ? -3.747 -7.422 -25.174 1.00 83.12 89 CYS A C 1
ATOM 735 O O . CYS A 1 89 ? -4.058 -8.274 -24.346 1.00 83.12 89 CYS A O 1
ATOM 737 N N . LEU A 1 90 ? -2.741 -7.607 -26.035 1.00 84.06 90 LEU A N 1
ATOM 738 C CA . LEU A 1 90 ? -1.878 -8.792 -26.028 1.00 84.06 90 LEU A CA 1
ATOM 739 C C . LEU A 1 90 ? -0.740 -8.696 -25.001 1.00 84.06 90 LEU A C 1
ATOM 741 O O . LEU A 1 90 ? -0.186 -9.719 -24.590 1.00 84.06 90 LEU A O 1
ATOM 745 N N . ARG A 1 91 ? -0.368 -7.483 -24.582 1.00 82.00 91 ARG A N 1
ATOM 746 C CA . ARG A 1 91 ? 0.651 -7.257 -23.556 1.00 82.00 91 ARG A CA 1
ATOM 747 C C . ARG A 1 91 ? 0.055 -7.483 -22.171 1.00 82.00 91 ARG A C 1
ATOM 749 O O . ARG A 1 91 ? -1.061 -7.086 -21.863 1.00 82.00 91 ARG A O 1
ATOM 756 N N . ARG A 1 92 ? 0.843 -8.101 -21.290 1.00 79.56 92 ARG A N 1
ATOM 757 C CA . ARG A 1 92 ? 0.482 -8.197 -19.873 1.00 79.56 92 ARG A CA 1
ATOM 758 C C . ARG A 1 92 ? 0.600 -6.810 -19.248 1.00 79.56 92 ARG A C 1
ATOM 760 O O . ARG A 1 92 ? 1.673 -6.214 -19.301 1.00 79.56 92 ARG A O 1
ATOM 767 N N . GLU A 1 93 ? -0.475 -6.338 -18.622 1.00 77.19 93 GLU A N 1
ATOM 768 C CA . GLU A 1 93 ? -0.500 -5.055 -17.899 1.00 77.19 93 GLU A CA 1
ATOM 769 C C . GLU A 1 93 ? 0.526 -5.011 -16.757 1.00 77.19 93 GLU A C 1
ATOM 771 O O . GLU A 1 93 ? 1.039 -3.949 -16.404 1.00 77.19 93 GLU A O 1
ATOM 776 N N . TYR A 1 94 ? 0.869 -6.178 -16.204 1.00 82.81 94 TYR A N 1
ATOM 777 C CA . TYR A 1 94 ? 1.868 -6.318 -15.158 1.00 82.81 94 TYR A CA 1
ATOM 778 C C . TYR A 1 94 ? 3.014 -7.239 -15.585 1.00 82.81 94 TYR A C 1
ATOM 780 O O . TYR A 1 94 ? 2.830 -8.345 -16.100 1.00 82.81 94 TYR A O 1
ATOM 788 N N . THR A 1 95 ? 4.228 -6.778 -15.308 1.00 84.62 95 THR A N 1
ATOM 789 C CA . THR A 1 95 ? 5.458 -7.570 -15.351 1.00 84.62 95 THR A CA 1
ATOM 790 C C . THR A 1 95 ? 5.909 -7.855 -13.916 1.00 84.62 95 THR A C 1
ATOM 792 O O . THR A 1 95 ? 5.541 -7.107 -13.005 1.00 84.62 95 THR A O 1
ATOM 795 N N . PRO A 1 96 ? 6.717 -8.903 -13.670 1.00 82.44 96 PRO A N 1
ATOM 796 C CA . PRO A 1 96 ? 7.265 -9.162 -12.333 1.00 82.44 96 PRO A CA 1
ATOM 797 C C . PRO A 1 96 ? 8.091 -7.985 -11.787 1.00 82.44 96 PRO A C 1
ATOM 799 O O . PRO A 1 96 ? 8.188 -7.807 -10.577 1.00 82.44 96 PRO A O 1
ATOM 802 N N . GLU A 1 97 ? 8.648 -7.154 -12.668 1.00 81.75 97 GLU A N 1
ATOM 803 C CA . GLU A 1 97 ? 9.414 -5.960 -12.306 1.00 81.75 97 GLU A CA 1
ATOM 804 C C . GLU A 1 97 ? 8.512 -4.795 -11.876 1.00 81.75 97 GLU A C 1
ATOM 806 O O . GLU A 1 97 ? 8.814 -4.114 -10.894 1.00 81.75 97 GLU A O 1
ATOM 811 N N . ASN A 1 98 ? 7.383 -4.599 -12.568 1.00 85.94 98 ASN A N 1
ATOM 812 C CA . ASN A 1 98 ? 6.471 -3.478 -12.330 1.00 85.94 98 ASN A CA 1
ATOM 813 C C . ASN A 1 98 ? 5.452 -3.765 -11.220 1.00 85.94 98 ASN A C 1
ATOM 815 O O . ASN A 1 98 ? 5.001 -2.842 -10.542 1.00 85.94 98 ASN A O 1
ATOM 819 N N . LEU A 1 99 ? 5.091 -5.034 -11.014 1.00 89.19 99 LEU A N 1
ATOM 820 C CA . LEU A 1 99 ? 4.072 -5.440 -10.046 1.00 89.19 99 LEU A CA 1
ATOM 821 C C . LEU A 1 99 ? 4.349 -4.934 -8.613 1.00 89.19 99 LEU A C 1
ATOM 823 O O . LEU A 1 99 ? 3.430 -4.373 -8.014 1.00 89.19 99 LEU A O 1
ATOM 827 N N . PRO A 1 100 ? 5.576 -5.028 -8.056 1.00 91.75 100 PRO A N 1
ATOM 828 C CA . PRO A 1 100 ? 5.868 -4.478 -6.732 1.00 91.75 100 PRO A CA 1
ATOM 829 C C . PRO A 1 100 ? 5.627 -2.966 -6.621 1.00 91.75 100 PRO A C 1
ATOM 831 O O . PRO A 1 100 ? 5.166 -2.495 -5.584 1.00 91.75 100 PRO A O 1
ATOM 834 N N . LEU A 1 101 ? 5.905 -2.201 -7.684 1.00 90.12 101 LEU A N 1
ATOM 835 C CA . LEU A 1 101 ? 5.691 -0.750 -7.708 1.00 90.12 101 LEU A CA 1
ATOM 836 C C . LEU A 1 101 ? 4.200 -0.400 -7.775 1.00 90.12 101 LEU A C 1
ATOM 838 O O . LEU A 1 101 ? 3.762 0.514 -7.079 1.00 90.12 101 LEU A O 1
ATOM 842 N N . LEU A 1 102 ? 3.420 -1.150 -8.560 1.00 91.31 102 LEU A N 1
ATOM 843 C CA . LEU A 1 102 ? 1.964 -0.992 -8.634 1.00 91.31 102 LEU A CA 1
ATOM 844 C C . LEU A 1 102 ? 1.299 -1.309 -7.291 1.00 91.31 102 LEU A C 1
ATOM 846 O O . LEU A 1 102 ? 0.441 -0.560 -6.827 1.00 91.31 102 LEU A O 1
ATOM 850 N N . LEU A 1 103 ? 1.732 -2.384 -6.628 1.00 93.12 103 LEU A N 1
ATOM 851 C CA . LEU A 1 103 ? 1.237 -2.735 -5.299 1.00 93.12 103 LEU A CA 1
ATOM 852 C C . LEU A 1 103 ? 1.642 -1.693 -4.256 1.00 93.12 103 LEU A C 1
ATOM 854 O O . LEU A 1 103 ? 0.815 -1.317 -3.429 1.00 93.12 103 LEU A O 1
ATOM 858 N N . LEU A 1 104 ? 2.882 -1.190 -4.303 1.00 94.00 104 LEU A N 1
ATOM 859 C CA . LEU A 1 104 ? 3.316 -0.107 -3.423 1.00 94.00 104 LEU A CA 1
ATOM 860 C C . LEU A 1 104 ? 2.402 1.110 -3.582 1.00 94.00 104 LEU A C 1
ATOM 862 O O . LEU A 1 104 ? 1.911 1.630 -2.583 1.00 94.00 104 LEU A O 1
ATOM 866 N N . GLN A 1 105 ? 2.140 1.525 -4.826 1.00 94.38 105 GLN A N 1
ATOM 867 C CA . GLN A 1 105 ? 1.230 2.627 -5.118 1.00 94.38 105 GLN A CA 1
ATOM 868 C C . GLN A 1 105 ? -0.160 2.362 -4.524 1.00 94.38 105 GLN A C 1
ATOM 870 O O . GLN A 1 105 ? -0.649 3.177 -3.739 1.00 94.38 105 GLN A O 1
ATOM 875 N N . TYR A 1 106 ? -0.746 1.195 -4.804 1.00 95.50 106 TYR A N 1
ATOM 876 C CA . TYR A 1 106 ? -2.049 0.804 -4.270 1.00 95.50 106 TYR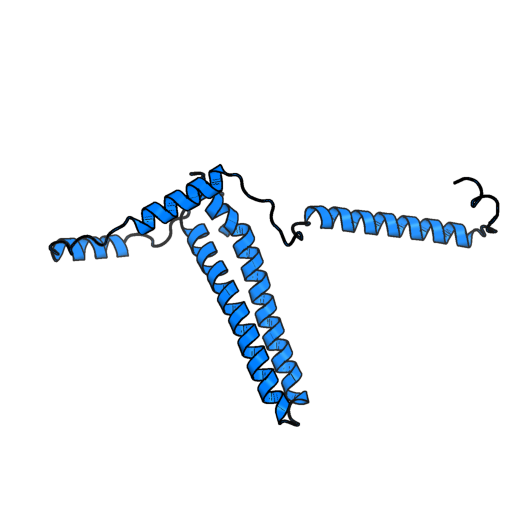 A CA 1
ATOM 877 C C . TYR A 1 106 ? -2.109 0.902 -2.740 1.00 95.50 106 TYR A C 1
ATOM 879 O O . TYR A 1 106 ? -3.014 1.539 -2.200 1.00 95.50 106 TYR A O 1
ATOM 887 N N . TYR A 1 107 ? -1.139 0.328 -2.019 1.00 95.94 107 TYR A N 1
ATOM 888 C CA . TYR A 1 107 ? -1.151 0.374 -0.556 1.00 95.94 107 TYR A CA 1
ATOM 889 C C . TYR A 1 107 ? -0.918 1.788 -0.017 1.00 95.94 107 TYR A C 1
ATOM 891 O O . TYR A 1 107 ? -1.571 2.172 0.951 1.00 95.94 107 TYR A O 1
ATOM 899 N N . THR A 1 108 ? -0.071 2.604 -0.653 1.00 95.25 108 THR A N 1
ATOM 900 C CA . THR A 1 108 ? 0.102 4.009 -0.241 1.00 95.25 108 THR A CA 1
ATOM 901 C C . THR A 1 108 ? -1.178 4.829 -0.397 1.00 95.25 108 THR A C 1
ATOM 903 O O . THR A 1 108 ? -1.536 5.588 0.504 1.00 95.25 108 THR A O 1
ATOM 906 N N . GLU A 1 109 ? -1.923 4.629 -1.484 1.00 96.50 109 GLU A N 1
ATOM 907 C CA . GLU A 1 109 ? -3.227 5.264 -1.686 1.00 96.50 109 GLU A CA 1
ATOM 908 C C . GLU A 1 109 ? -4.267 4.720 -0.695 1.00 96.50 109 GLU A C 1
ATOM 910 O O . GLU A 1 109 ? -5.024 5.485 -0.089 1.00 96.50 109 GLU A O 1
ATOM 915 N N . ARG A 1 110 ? -4.262 3.404 -0.453 1.00 97.12 110 ARG A N 1
ATOM 916 C CA . ARG A 1 110 ? -5.156 2.737 0.499 1.00 97.12 110 ARG A CA 1
ATOM 917 C C . ARG A 1 110 ? -4.970 3.247 1.928 1.00 97.12 110 ARG A C 1
ATOM 919 O O . ARG A 1 110 ? -5.966 3.459 2.616 1.00 97.12 110 ARG A O 1
ATOM 926 N N . ILE A 1 111 ? -3.735 3.499 2.365 1.00 96.62 111 ILE A N 1
ATOM 927 C CA . ILE A 1 111 ? -3.423 4.090 3.679 1.00 96.62 111 ILE A CA 1
ATOM 928 C C . ILE A 1 111 ? -4.124 5.445 3.838 1.00 96.62 111 ILE A C 1
ATOM 930 O O . ILE A 1 111 ? -4.793 5.685 4.847 1.00 96.62 111 ILE A O 1
ATOM 934 N N . ILE A 1 112 ? -4.027 6.311 2.823 1.00 95.94 112 ILE A N 1
ATOM 935 C CA . ILE A 1 112 ? -4.669 7.634 2.823 1.00 95.94 112 ILE A CA 1
ATOM 936 C C . ILE A 1 112 ? -6.194 7.484 2.892 1.00 95.94 112 ILE A C 1
ATOM 938 O O . ILE A 1 112 ? -6.842 8.123 3.724 1.00 95.94 112 ILE A O 1
ATOM 942 N N . GLN A 1 113 ? -6.769 6.603 2.070 1.00 97.12 113 GLN A N 1
ATOM 943 C CA . GLN A 1 113 ? -8.212 6.344 2.052 1.00 97.12 113 GLN A CA 1
ATOM 944 C C . GLN A 1 113 ? -8.729 5.816 3.399 1.00 97.12 113 GLN A C 1
ATOM 946 O O . GLN A 1 113 ? -9.775 6.255 3.877 1.00 97.12 113 GLN A O 1
ATOM 951 N N . LEU A 1 114 ? -8.007 4.892 4.037 1.00 97.44 114 LEU A N 1
ATOM 952 C CA . LEU A 1 114 ? -8.389 4.316 5.329 1.00 97.44 114 LEU A CA 1
ATOM 953 C C . LEU A 1 114 ? -8.295 5.345 6.459 1.00 97.44 114 LEU A C 1
ATOM 955 O O . LEU A 1 114 ? -9.209 5.430 7.283 1.00 97.44 114 LEU A O 1
ATOM 959 N N . ALA A 1 115 ? -7.250 6.177 6.464 1.00 96.44 115 ALA A N 1
ATOM 960 C CA . ALA A 1 115 ? -7.124 7.282 7.411 1.00 96.44 115 ALA A CA 1
ATOM 961 C C . ALA A 1 115 ? -8.296 8.272 7.278 1.00 96.44 115 ALA A C 1
ATOM 963 O O . ALA A 1 115 ? -8.932 8.629 8.276 1.00 96.44 115 ALA A O 1
ATOM 964 N N . GLN A 1 116 ? -8.638 8.656 6.044 1.00 96.94 116 GLN A N 1
ATOM 965 C CA . GLN A 1 116 ? -9.791 9.511 5.757 1.00 96.94 116 GLN A CA 1
ATOM 966 C C . GLN A 1 116 ? -11.111 8.851 6.176 1.00 96.94 116 GLN A C 1
ATOM 968 O O . GLN A 1 116 ? -11.934 9.487 6.834 1.00 96.94 116 GLN A O 1
ATOM 973 N N . SER A 1 117 ? -11.304 7.570 5.857 1.00 95.75 117 SER A N 1
ATOM 974 C CA . SER A 1 117 ? -12.502 6.807 6.224 1.00 95.75 117 SER A CA 1
ATOM 975 C C . SER A 1 117 ? -12.698 6.750 7.739 1.00 95.75 117 SER A C 1
ATOM 977 O O . SER A 1 117 ? -13.780 7.080 8.233 1.00 95.75 117 SER A O 1
ATOM 979 N N . LYS A 1 118 ? -11.640 6.436 8.502 1.00 96.50 118 LYS A N 1
ATOM 980 C CA . LYS A 1 118 ? -11.660 6.461 9.972 1.00 96.50 118 LYS A CA 1
ATOM 981 C C . LYS A 1 118 ? -12.079 7.832 10.490 1.00 96.50 118 LYS A C 1
ATOM 983 O O . LYS A 1 118 ? -12.964 7.923 11.339 1.00 96.50 118 LYS A O 1
ATOM 988 N N . TYR A 1 119 ? -11.462 8.893 9.975 1.00 96.44 119 TYR A N 1
ATOM 989 C CA . TYR A 1 119 ? -11.754 10.258 10.398 1.00 96.44 119 TYR A CA 1
ATOM 990 C C . TYR A 1 119 ? -13.212 10.648 10.114 1.00 96.44 119 TYR A C 1
ATOM 992 O O . TYR A 1 119 ? -13.911 11.136 11.004 1.00 96.44 119 TYR A O 1
ATOM 1000 N N . LEU A 1 120 ? -13.716 10.360 8.911 1.00 96.19 120 LEU A N 1
ATOM 1001 C CA . LEU A 1 120 ? -15.112 10.603 8.544 1.00 96.19 120 LEU A CA 1
ATOM 1002 C C . LEU A 1 120 ? -16.082 9.799 9.421 1.00 96.19 120 LEU A C 1
ATOM 1004 O O . LEU A 1 120 ? -17.094 10.344 9.868 1.00 96.19 120 LEU A O 1
ATOM 1008 N N . HIS A 1 121 ? -15.770 8.535 9.721 1.00 94.06 121 HIS A N 1
ATOM 1009 C CA . HIS A 1 121 ? -16.554 7.715 10.646 1.00 94.06 121 HIS A CA 1
ATOM 1010 C C . HIS A 1 121 ? -16.571 8.294 12.066 1.00 94.06 121 HIS A C 1
ATOM 1012 O O . HIS A 1 121 ? -17.642 8.381 12.667 1.00 94.06 121 HIS A O 1
ATOM 1018 N N . MET A 1 122 ? -15.427 8.755 12.582 1.00 94.50 122 MET A N 1
ATOM 1019 C CA . MET A 1 122 ? -15.339 9.423 13.885 1.00 94.50 122 MET A CA 1
ATOM 1020 C C . MET A 1 122 ? -16.177 10.707 13.931 1.00 94.50 122 MET A C 1
ATOM 1022 O O . MET A 1 122 ? -16.886 10.946 14.908 1.00 94.50 122 MET A O 1
ATOM 1026 N N . LEU A 1 123 ? -16.140 11.530 12.876 1.00 94.12 123 LEU A N 1
ATOM 1027 C CA . LEU A 1 123 ? -16.942 12.754 12.799 1.00 94.12 123 LEU A CA 1
ATOM 1028 C C . LEU A 1 123 ? -18.445 12.463 12.756 1.00 94.12 123 LEU A C 1
ATOM 1030 O O . LEU A 1 123 ? -19.219 13.132 13.443 1.00 94.12 123 LEU A O 1
ATOM 1034 N N . ARG A 1 124 ? -18.864 11.464 11.970 1.00 91.69 124 ARG A N 1
ATOM 1035 C CA . ARG A 1 124 ? -20.266 11.021 11.911 1.00 91.69 124 ARG A CA 1
ATOM 1036 C C . ARG A 1 124 ? -20.740 10.522 13.275 1.00 91.69 124 ARG A C 1
ATOM 1038 O O . ARG A 1 124 ? -21.805 10.937 13.722 1.00 91.69 124 ARG A O 1
ATOM 1045 N N . TRP A 1 125 ? -19.924 9.716 13.956 1.00 91.75 125 TRP A N 1
ATOM 1046 C CA . TRP A 1 125 ? -20.209 9.247 15.312 1.00 91.75 125 TRP A CA 1
ATOM 1047 C C . TRP A 1 125 ? -20.344 10.409 16.302 1.00 91.75 125 TRP A C 1
ATOM 1049 O O . TRP A 1 125 ? -21.345 10.506 17.005 1.00 91.75 125 TRP A O 1
ATOM 1059 N N . LYS A 1 126 ? -19.402 11.363 16.284 1.00 90.62 126 LYS A N 1
ATOM 1060 C CA . LYS A 1 126 ? -19.437 12.554 17.148 1.00 90.62 126 LYS A CA 1
ATOM 1061 C C . LYS A 1 126 ? -20.720 13.373 16.971 1.00 90.62 126 LYS A C 1
ATOM 1063 O O . LYS A 1 126 ? -21.269 13.832 17.965 1.00 90.62 126 LYS A O 1
ATOM 1068 N N . ARG A 1 127 ? -21.200 13.553 15.733 1.00 90.25 127 ARG A N 1
ATOM 1069 C CA . ARG A 1 127 ? -22.474 14.244 15.448 1.00 90.25 127 ARG A CA 1
ATOM 1070 C C . ARG A 1 127 ? -23.680 13.443 15.948 1.00 90.25 127 ARG A C 1
ATOM 1072 O O . ARG A 1 127 ? -24.587 14.017 16.533 1.00 90.25 127 ARG A O 1
ATOM 1079 N N . PHE A 1 128 ? -23.676 12.121 15.767 1.00 86.31 128 PHE A N 1
ATOM 1080 C CA . PHE A 1 128 ? -24.760 11.245 16.226 1.00 86.31 128 PHE A CA 1
ATOM 1081 C C . PHE A 1 128 ? -24.917 11.241 17.759 1.00 86.31 128 PHE A C 1
ATOM 1083 O O . PHE A 1 128 ? -26.036 11.299 18.270 1.00 86.31 128 PHE A O 1
ATOM 1090 N N . CYS A 1 129 ? -23.805 11.241 18.501 1.00 81.00 129 CYS A N 1
ATOM 1091 C CA . CYS A 1 129 ? -23.800 11.260 19.968 1.00 81.00 129 CYS A CA 1
ATOM 1092 C C . CYS A 1 129 ? -24.378 12.541 20.595 1.00 81.00 129 CYS A C 1
ATOM 1094 O O . CYS A 1 129 ? -24.611 12.557 21.798 1.00 81.00 129 CYS A O 1
ATOM 1096 N N . GLN A 1 130 ? -24.619 13.611 19.829 1.00 75.88 130 GLN A N 1
ATOM 1097 C CA . GLN A 1 130 ? -25.142 14.873 20.372 1.00 75.88 130 GLN A CA 1
ATOM 1098 C C . GLN A 1 130 ? -26.622 14.793 20.782 1.00 75.88 130 GLN A C 1
ATOM 1100 O O . GLN A 1 130 ? -27.072 15.622 21.568 1.00 75.88 130 GLN A O 1
ATOM 1105 N N . HIS A 1 131 ? -27.381 13.814 20.272 1.00 71.06 131 HIS A N 1
ATOM 1106 C CA . HIS A 1 131 ? -28.848 13.849 20.350 1.00 71.06 131 HIS A CA 1
ATOM 1107 C C . HIS A 1 131 ? -29.534 12.526 20.746 1.00 71.06 131 HIS A C 1
ATOM 1109 O O . HIS A 1 131 ? -30.761 12.486 20.765 1.00 71.06 131 HIS A O 1
ATOM 1115 N N . SER A 1 132 ? -28.811 11.436 21.051 1.00 76.38 132 SER A N 1
ATOM 1116 C CA . SER A 1 132 ? -29.422 10.093 21.029 1.00 76.38 132 SER A CA 1
ATOM 1117 C C . SER A 1 132 ? -29.196 9.220 22.271 1.00 76.38 132 SER A C 1
ATOM 1119 O O . SER A 1 132 ? -28.067 8.862 22.597 1.00 76.38 132 SER A O 1
ATOM 1121 N N . LYS A 1 133 ? -30.301 8.750 22.876 1.00 74.19 133 LYS A N 1
ATOM 1122 C CA . LYS A 1 133 ? -30.332 7.648 23.866 1.00 74.19 133 LYS A CA 1
ATOM 1123 C C . LYS A 1 133 ? -29.967 6.275 23.261 1.00 74.19 133 LYS A C 1
ATOM 1125 O O . LYS A 1 133 ? -29.661 5.351 24.001 1.00 74.19 133 LYS A O 1
ATOM 1130 N N . ILE A 1 134 ? -29.954 6.139 21.928 1.00 78.94 134 ILE A N 1
ATOM 1131 C CA . ILE A 1 134 ? -29.622 4.896 21.192 1.00 78.94 134 ILE A CA 1
ATOM 1132 C C . ILE A 1 134 ? -28.090 4.690 21.098 1.00 78.94 134 ILE A C 1
ATOM 1134 O O . ILE A 1 134 ? -27.608 3.659 20.628 1.00 78.94 134 ILE A O 1
ATOM 1138 N N . MET A 1 135 ? -27.292 5.657 21.570 1.00 82.81 135 MET A N 1
ATOM 1139 C CA . MET A 1 135 ? -25.827 5.622 21.519 1.00 82.81 135 MET A CA 1
ATOM 1140 C C . MET A 1 135 ? -25.230 4.340 22.116 1.00 82.81 135 MET A C 1
ATOM 1142 O O . MET A 1 135 ? -24.355 3.740 21.497 1.00 82.81 135 MET A O 1
ATOM 1146 N N . GLU A 1 136 ? -25.706 3.904 23.284 1.00 82.19 136 GLU A N 1
ATOM 1147 C CA . GLU A 1 136 ? -25.154 2.735 23.982 1.00 82.19 136 GLU A CA 1
ATOM 1148 C C . GLU A 1 136 ? -25.359 1.435 23.195 1.00 82.19 136 GLU A C 1
ATOM 1150 O O . GLU A 1 136 ? -24.471 0.586 23.161 1.00 82.19 136 GLU A O 1
ATOM 1155 N N . GLN A 1 137 ? -26.479 1.314 22.478 1.00 85.56 137 GLN A N 1
ATOM 1156 C CA . GLN A 1 137 ? -26.787 0.140 21.658 1.00 85.56 137 GLN A CA 1
ATOM 1157 C C . GLN A 1 137 ? -25.917 0.070 20.395 1.00 85.56 137 GLN A C 1
ATOM 1159 O O . GLN A 1 137 ? -25.538 -1.014 19.956 1.00 85.56 137 GLN A O 1
ATOM 1164 N N . LEU A 1 138 ? -25.582 1.221 19.803 1.00 87.88 138 LEU A N 1
ATOM 1165 C CA . LEU A 1 138 ? -24.824 1.293 18.546 1.00 87.88 138 LEU A CA 1
ATOM 1166 C C . LEU A 1 138 ? -23.309 1.430 18.749 1.00 87.88 138 LEU A C 1
ATOM 1168 O O . LEU A 1 138 ? -22.542 1.198 17.812 1.00 87.88 138 LEU A O 1
ATOM 1172 N N . TYR A 1 139 ? -22.854 1.770 19.957 1.00 89.69 139 TYR A N 1
ATOM 1173 C CA . TYR A 1 139 ? -21.431 1.923 20.263 1.00 89.69 139 TYR A CA 1
ATOM 1174 C C . TYR A 1 139 ? -20.592 0.667 19.958 1.00 89.69 139 TYR A C 1
ATOM 1176 O O . TYR A 1 139 ? -19.522 0.816 19.356 1.00 89.69 139 TYR A O 1
ATOM 1184 N N . PRO A 1 140 ? -21.050 -0.568 20.258 1.00 93.06 140 PRO A N 1
ATOM 1185 C CA . PRO A 1 140 ? -20.323 -1.777 19.874 1.00 93.06 140 PRO A CA 1
ATOM 1186 C C . PRO A 1 140 ? -20.112 -1.895 18.359 1.00 93.06 140 PRO A C 1
ATOM 1188 O O . PRO A 1 140 ? -19.030 -2.283 17.916 1.00 93.06 140 PRO A O 1
ATOM 1191 N N . LEU A 1 141 ? -21.110 -1.507 17.555 1.00 91.38 141 LEU A N 1
ATOM 1192 C CA . LEU A 1 141 ? -21.024 -1.536 16.091 1.00 91.38 141 LEU A CA 1
ATOM 1193 C C . LEU A 1 141 ? -20.017 -0.509 15.573 1.00 91.38 141 LEU A C 1
ATOM 1195 O O . LEU A 1 141 ? -19.175 -0.835 14.738 1.00 91.38 141 LEU A O 1
ATOM 1199 N N . TYR A 1 142 ? -20.052 0.711 16.113 1.00 92.94 142 TYR A N 1
ATOM 1200 C CA . TYR A 1 142 ? -19.060 1.73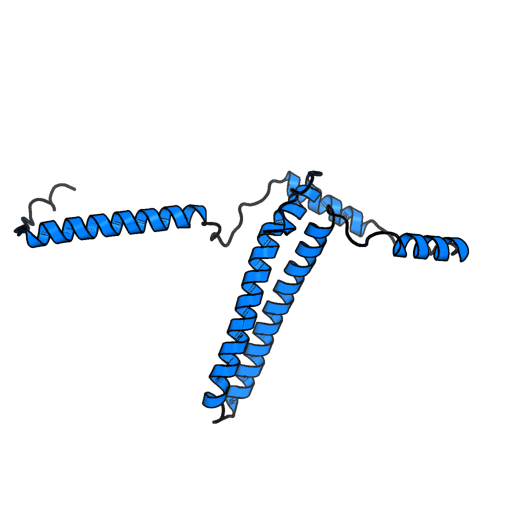8 15.804 1.00 92.94 142 TYR A CA 1
ATOM 1201 C C . TYR A 1 142 ? -17.639 1.273 16.146 1.00 92.94 142 TYR A C 1
ATOM 1203 O O . TYR A 1 142 ? -16.738 1.365 15.309 1.00 92.94 142 TYR A O 1
ATOM 1211 N N . LYS A 1 143 ? -17.440 0.719 17.349 1.00 94.56 143 LYS A N 1
ATOM 1212 C CA . LYS A 1 143 ? -16.136 0.213 17.794 1.00 94.56 143 LYS A CA 1
ATOM 1213 C C . LYS A 1 143 ? -15.631 -0.900 16.877 1.00 94.56 143 LYS A C 1
ATOM 1215 O O . LYS A 1 143 ? -14.467 -0.868 16.484 1.00 94.56 143 LYS A O 1
ATOM 1220 N N . LYS A 1 144 ? -16.504 -1.837 16.487 1.00 96.31 144 LYS A N 1
ATOM 1221 C CA . LYS A 1 144 ? -16.179 -2.907 15.532 1.00 96.31 144 LYS A CA 1
ATOM 1222 C C . LYS A 1 144 ? -15.742 -2.341 14.178 1.00 96.31 144 LYS A C 1
ATOM 1224 O O . LYS A 1 144 ? -14.729 -2.779 13.643 1.00 96.31 144 LYS A O 1
ATOM 1229 N N . GLN A 1 145 ? -16.450 -1.339 13.658 1.00 95.19 145 GLN A N 1
ATOM 1230 C CA . GLN A 1 145 ? -16.107 -0.717 12.378 1.00 95.19 145 GLN A CA 1
ATOM 1231 C C . GLN A 1 145 ? -14.755 0.007 12.428 1.00 95.19 145 GLN A C 1
ATOM 1233 O O . GLN A 1 145 ? -13.939 -0.145 11.524 1.00 95.19 145 GLN A O 1
ATOM 1238 N N . VAL A 1 146 ? -14.488 0.775 13.488 1.00 96.00 146 VAL A N 1
ATOM 1239 C CA . VAL A 1 146 ? -13.197 1.463 13.652 1.00 96.00 146 VAL A CA 1
ATOM 1240 C C . VAL A 1 146 ? -12.056 0.463 13.828 1.00 96.00 146 VAL A C 1
ATOM 1242 O O . VAL A 1 146 ? -10.988 0.670 13.257 1.00 96.00 146 VAL A O 1
ATOM 1245 N N . ALA A 1 147 ? -12.277 -0.622 14.576 1.00 96.44 147 ALA A N 1
ATOM 1246 C CA . ALA A 1 147 ? -11.292 -1.688 14.737 1.00 96.44 147 ALA A CA 1
ATOM 1247 C C . ALA A 1 147 ? -10.949 -2.343 13.392 1.00 96.44 147 ALA A C 1
ATOM 1249 O O . ALA A 1 147 ? -9.772 -2.489 13.080 1.00 96.44 147 ALA A O 1
ATOM 1250 N N . TYR A 1 148 ? -11.956 -2.639 12.566 1.00 97.12 148 TYR A N 1
ATOM 1251 C CA . TYR A 1 148 ? -11.750 -3.166 11.217 1.00 97.12 148 TYR A CA 1
ATOM 1252 C C . TYR A 1 148 ? -10.947 -2.199 10.333 1.00 97.12 148 TYR A C 1
ATOM 1254 O O . TYR A 1 148 ? -9.958 -2.594 9.726 1.00 97.12 148 TYR A O 1
ATOM 1262 N N . ILE A 1 149 ? -11.303 -0.907 10.317 1.00 96.69 149 ILE A N 1
ATOM 1263 C CA . ILE A 1 149 ? -10.555 0.103 9.546 1.00 96.69 149 ILE A CA 1
ATOM 1264 C C . ILE A 1 149 ? -9.095 0.186 10.015 1.00 96.69 149 ILE A C 1
ATOM 1266 O O . ILE A 1 149 ? -8.194 0.321 9.193 1.00 96.69 149 ILE A O 1
ATOM 1270 N N . MET A 1 150 ? -8.850 0.103 11.325 1.00 96.38 150 MET A N 1
ATOM 1271 C CA . MET A 1 150 ? -7.495 0.111 11.882 1.00 96.38 150 MET A CA 1
ATOM 1272 C C . MET A 1 150 ? -6.707 -1.155 11.539 1.00 96.38 150 MET A C 1
ATOM 1274 O O . MET A 1 150 ? -5.514 -1.059 11.274 1.00 96.38 150 MET A O 1
ATOM 1278 N N . GLN A 1 151 ? -7.354 -2.320 11.524 1.00 96.69 151 GLN A N 1
ATOM 1279 C CA . GLN A 1 151 ? -6.730 -3.574 11.110 1.00 96.69 151 GLN A CA 1
ATOM 1280 C C . GLN A 1 151 ? -6.272 -3.498 9.648 1.00 96.69 151 GLN A C 1
ATOM 1282 O O . GLN A 1 151 ? -5.102 -3.736 9.363 1.00 96.69 151 GLN A O 1
ATOM 1287 N N . GLU A 1 152 ? -7.165 -3.077 8.750 1.00 96.69 152 GLU A N 1
ATOM 1288 C CA . GLU A 1 152 ? -6.861 -2.862 7.330 1.00 96.69 152 GLU A CA 1
ATOM 1289 C C . GLU A 1 152 ? -5.763 -1.811 7.131 1.00 96.69 152 GLU A C 1
ATOM 1291 O O . GLU A 1 152 ? -4.909 -1.940 6.257 1.00 96.69 152 GLU A O 1
ATOM 1296 N N . TYR A 1 153 ? -5.774 -0.754 7.948 1.00 96.00 153 TYR A N 1
ATOM 1297 C CA . TYR A 1 153 ? -4.763 0.299 7.894 1.00 96.00 153 TYR A CA 1
ATOM 1298 C C . TYR A 1 153 ? -3.386 -0.253 8.255 1.00 96.00 153 TYR A C 1
ATOM 1300 O O . TYR A 1 153 ? -2.419 0.006 7.545 1.00 96.00 153 TYR A O 1
ATOM 1308 N N . ASN A 1 154 ? -3.301 -1.036 9.330 1.00 94.19 154 ASN A N 1
ATOM 1309 C CA . ASN A 1 154 ? -2.046 -1.630 9.771 1.00 94.19 154 ASN A CA 1
ATOM 1310 C C . ASN A 1 154 ? -1.498 -2.624 8.736 1.00 94.19 154 ASN A C 1
ATOM 1312 O O . ASN A 1 154 ? -0.305 -2.577 8.446 1.00 94.19 154 ASN A O 1
ATOM 1316 N N . ASP A 1 155 ? -2.352 -3.460 8.136 1.00 94.44 155 ASP A N 1
ATOM 1317 C CA . ASP A 1 155 ? -1.953 -4.365 7.046 1.00 94.44 155 ASP A CA 1
ATOM 1318 C C . ASP A 1 155 ? -1.435 -3.579 5.829 1.00 94.44 155 ASP A C 1
ATOM 1320 O O . ASP A 1 155 ? -0.347 -3.857 5.322 1.00 94.44 155 ASP A O 1
ATOM 1324 N N . ALA A 1 156 ? -2.147 -2.526 5.412 1.00 94.75 156 ALA A N 1
ATOM 1325 C CA . ALA A 1 156 ? -1.721 -1.683 4.298 1.00 94.75 156 ALA A CA 1
ATOM 1326 C C . ALA A 1 156 ? -0.378 -0.985 4.570 1.00 94.75 156 ALA A C 1
ATOM 1328 O O . ALA A 1 156 ? 0.472 -0.938 3.680 1.00 94.75 156 ALA A O 1
ATOM 1329 N N . VAL A 1 157 ? -0.161 -0.485 5.794 1.00 92.50 157 VAL A N 1
ATOM 1330 C CA . VAL A 1 157 ? 1.128 0.082 6.216 1.00 92.50 157 VAL A CA 1
ATOM 1331 C C . VAL A 1 157 ? 2.219 -0.977 6.112 1.00 92.50 157 VAL A C 1
ATOM 1333 O O . VAL A 1 157 ? 3.162 -0.773 5.357 1.00 92.50 157 VAL A O 1
ATOM 1336 N N . GLN A 1 158 ? 2.073 -2.130 6.769 1.00 90.75 158 GLN A N 1
ATOM 1337 C CA . GLN A 1 158 ? 3.095 -3.185 6.759 1.00 90.75 158 GLN A CA 1
ATOM 1338 C C . GLN A 1 158 ? 3.463 -3.624 5.334 1.00 90.75 158 GLN A C 1
ATOM 1340 O O . GLN A 1 158 ? 4.644 -3.746 4.994 1.00 90.75 158 GLN A O 1
ATOM 1345 N N . ARG A 1 159 ? 2.469 -3.796 4.456 1.00 91.75 159 ARG A N 1
ATOM 1346 C CA . ARG A 1 159 ? 2.705 -4.158 3.052 1.00 91.75 159 ARG A CA 1
ATOM 1347 C C . ARG A 1 159 ? 3.410 -3.049 2.276 1.00 91.75 159 ARG A C 1
ATOM 1349 O O . ARG A 1 159 ? 4.356 -3.346 1.547 1.00 91.75 159 ARG A O 1
ATOM 1356 N N . ALA A 1 160 ? 3.009 -1.789 2.451 1.00 92.56 160 ALA A N 1
ATOM 1357 C CA . ALA A 1 160 ? 3.684 -0.649 1.831 1.00 92.56 160 ALA A CA 1
ATOM 1358 C C . ALA A 1 160 ? 5.138 -0.518 2.308 1.00 92.56 160 ALA A C 1
ATOM 1360 O O . ALA A 1 160 ? 6.027 -0.213 1.516 1.00 92.56 160 ALA A O 1
ATOM 1361 N N . GLU A 1 161 ? 5.404 -0.783 3.587 1.00 90.06 161 GLU A N 1
ATOM 1362 C CA . GLU A 1 161 ? 6.755 -0.745 4.138 1.00 90.06 161 GLU A CA 1
ATOM 1363 C C . GLU A 1 161 ? 7.655 -1.802 3.508 1.00 90.06 161 GLU A C 1
ATOM 1365 O O . GLU A 1 161 ? 8.728 -1.457 3.015 1.00 90.06 161 GLU A O 1
ATOM 1370 N N . ARG A 1 162 ? 7.207 -3.057 3.414 1.00 89.19 162 ARG A N 1
ATOM 1371 C CA . ARG A 1 162 ? 7.970 -4.098 2.706 1.00 89.19 162 ARG A CA 1
ATOM 1372 C C . ARG A 1 162 ? 8.200 -3.751 1.237 1.00 89.19 162 ARG A C 1
ATOM 1374 O O . ARG A 1 162 ? 9.316 -3.867 0.736 1.00 89.19 162 ARG A O 1
ATOM 1381 N N . LEU A 1 163 ? 7.1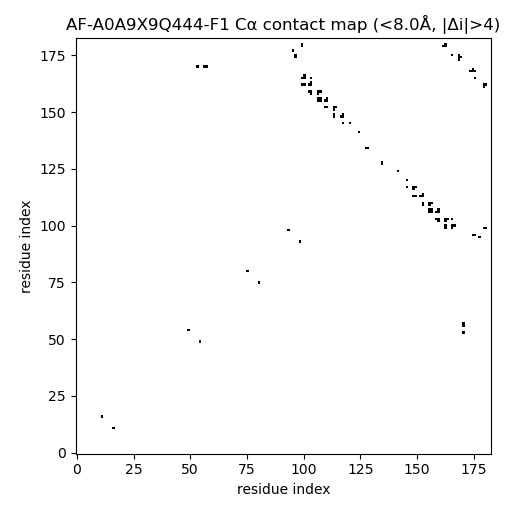59 -3.283 0.548 1.00 91.25 163 LEU A N 1
ATOM 1382 C CA . LEU A 1 163 ? 7.230 -2.943 -0.875 1.00 91.25 163 LEU A CA 1
ATOM 1383 C C . LEU A 1 163 ? 8.042 -1.671 -1.149 1.00 91.25 163 LEU A C 1
ATOM 1385 O O . LEU A 1 163 ? 8.450 -1.448 -2.287 1.00 91.25 163 LEU A O 1
ATOM 1389 N N . SER A 1 164 ? 8.337 -0.853 -0.134 1.00 88.94 164 SER A N 1
ATOM 1390 C CA . SER A 1 164 ? 9.143 0.366 -0.294 1.00 88.94 164 SER A CA 1
ATOM 1391 C C . SER A 1 164 ? 10.547 0.085 -0.848 1.00 88.94 164 SER A C 1
ATOM 1393 O O . SER A 1 164 ? 11.081 0.902 -1.601 1.00 88.94 164 SER A O 1
ATOM 1395 N N . VAL A 1 165 ? 11.084 -1.117 -0.609 1.00 87.19 165 VAL A N 1
ATOM 1396 C CA . VAL A 1 165 ? 12.338 -1.607 -1.204 1.00 87.19 165 VAL A CA 1
ATOM 1397 C C . VAL A 1 165 ? 12.277 -1.625 -2.736 1.00 87.19 165 VAL A C 1
ATOM 1399 O O . V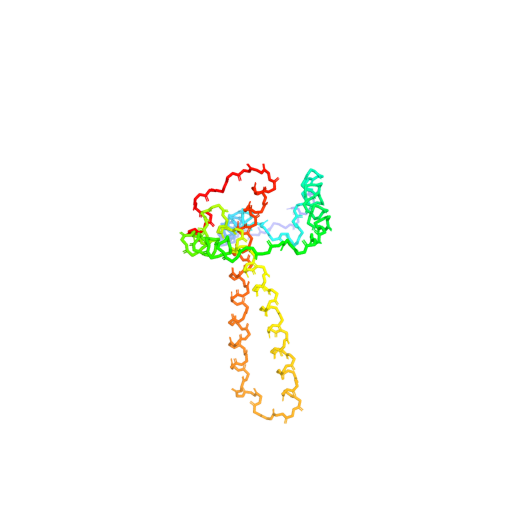AL A 1 165 ? 13.271 -1.315 -3.388 1.00 87.19 165 VAL A O 1
ATOM 1402 N N . ALA A 1 166 ? 11.111 -1.897 -3.334 1.00 88.00 166 ALA A N 1
ATOM 1403 C CA . ALA A 1 166 ? 10.947 -1.876 -4.789 1.00 88.00 166 ALA A CA 1
ATOM 1404 C C . ALA A 1 166 ? 11.225 -0.492 -5.382 1.00 88.00 166 ALA A C 1
ATOM 1406 O O . ALA A 1 166 ? 11.827 -0.372 -6.449 1.00 88.00 166 ALA A O 1
ATOM 1407 N N . ARG A 1 167 ? 10.824 0.565 -4.669 1.00 87.44 167 ARG A N 1
ATOM 1408 C CA . ARG A 1 167 ? 11.083 1.950 -5.072 1.00 87.44 167 ARG A CA 1
ATOM 1409 C C . ARG A 1 167 ? 12.567 2.282 -4.997 1.00 87.44 167 ARG A C 1
ATOM 1411 O O . ARG A 1 167 ? 13.090 2.962 -5.875 1.00 87.44 167 ARG A O 1
ATOM 1418 N N . GLU A 1 168 ? 13.248 1.786 -3.969 1.00 86.31 168 GLU A N 1
ATOM 1419 C CA . GLU A 1 168 ? 14.693 1.958 -3.820 1.00 86.31 168 GLU A CA 1
ATOM 1420 C C . GLU A 1 168 ? 15.450 1.237 -4.935 1.00 86.31 168 GLU A C 1
ATOM 1422 O O . GLU A 1 168 ? 16.292 1.842 -5.596 1.00 86.31 168 GLU A O 1
ATOM 1427 N N . ASN A 1 169 ? 15.101 -0.018 -5.208 1.00 87.12 169 ASN A N 1
ATOM 1428 C CA . ASN A 1 169 ? 15.686 -0.793 -6.296 1.00 87.12 169 ASN A CA 1
ATOM 1429 C C . ASN A 1 169 ? 15.469 -0.120 -7.651 1.00 87.12 169 ASN A C 1
ATOM 1431 O O . ASN A 1 169 ? 16.425 0.033 -8.408 1.00 87.12 169 ASN A O 1
ATOM 1435 N N . PHE A 1 170 ? 14.260 0.382 -7.907 1.00 86.25 170 PHE A N 1
ATOM 1436 C CA . PHE A 1 170 ? 13.943 1.127 -9.120 1.00 86.25 170 PHE A CA 1
ATOM 1437 C C . PHE A 1 170 ? 14.827 2.375 -9.290 1.00 86.25 170 PHE A C 1
ATOM 1439 O O . PHE A 1 170 ? 15.418 2.576 -10.348 1.00 86.25 170 PHE A O 1
ATOM 1446 N N . LEU A 1 171 ? 15.001 3.183 -8.237 1.00 83.88 171 LEU A N 1
ATOM 1447 C CA . LEU A 1 171 ? 15.884 4.360 -8.275 1.00 83.88 171 LEU A CA 1
ATOM 1448 C C . LEU A 1 171 ? 17.373 3.991 -8.407 1.00 83.88 171 LEU A C 1
ATOM 1450 O O . LEU A 1 171 ? 18.176 4.783 -8.904 1.00 83.88 171 LEU A O 1
ATOM 1454 N N . MET A 1 172 ? 17.763 2.805 -7.942 1.00 82.81 172 MET A N 1
ATOM 1455 C CA . MET A 1 172 ? 19.131 2.288 -8.021 1.00 82.81 172 MET A CA 1
ATOM 1456 C C . MET A 1 172 ? 19.416 1.471 -9.288 1.00 82.81 172 MET A C 1
ATOM 1458 O O . MET A 1 172 ? 20.563 1.065 -9.464 1.00 82.81 172 MET A O 1
ATOM 1462 N N . GLY A 1 173 ? 18.419 1.219 -10.143 1.00 81.31 173 GLY A N 1
ATOM 1463 C CA . GLY A 1 173 ? 18.551 0.325 -11.298 1.00 81.31 173 GLY A CA 1
ATOM 1464 C C . GLY A 1 173 ? 18.813 -1.139 -10.917 1.00 81.31 173 GLY A C 1
ATOM 1465 O O . GLY A 1 173 ? 19.432 -1.870 -11.684 1.00 81.31 173 GLY A O 1
ATOM 1466 N N . LYS A 1 174 ? 18.400 -1.561 -9.716 1.00 83.56 174 LYS A N 1
ATOM 1467 C CA . LYS A 1 174 ? 18.542 -2.936 -9.214 1.00 83.56 174 LYS A CA 1
ATOM 14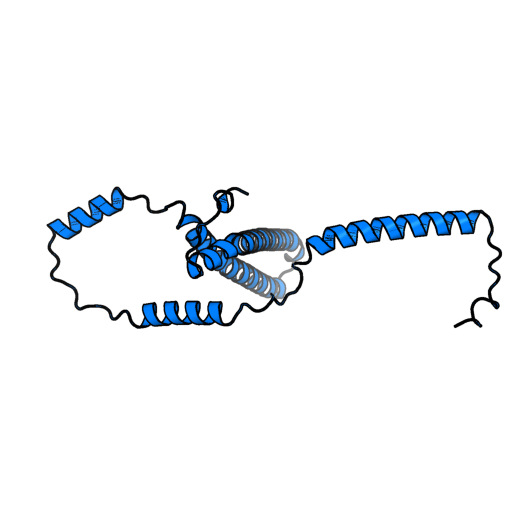68 C C . LYS A 1 174 ? 17.269 -3.736 -9.486 1.00 83.56 174 LYS A C 1
ATOM 1470 O O . LYS A 1 174 ? 16.173 -3.182 -9.469 1.00 83.56 174 LYS A O 1
ATOM 1475 N N . SER A 1 175 ? 17.407 -5.044 -9.687 1.00 81.44 175 SER A N 1
ATOM 1476 C CA . SER A 1 175 ? 16.265 -5.952 -9.813 1.00 81.44 175 SER A CA 1
ATOM 1477 C C . SER A 1 175 ? 15.620 -6.243 -8.454 1.00 81.44 175 SER A C 1
ATOM 1479 O O . SER A 1 175 ? 16.273 -6.217 -7.408 1.00 81.44 175 SER A O 1
ATOM 1481 N N . ASN A 1 176 ? 14.315 -6.519 -8.470 1.00 82.44 176 ASN A N 1
ATOM 1482 C CA . ASN A 1 176 ? 13.572 -6.901 -7.273 1.00 82.44 176 ASN A CA 1
ATOM 1483 C C . ASN A 1 176 ? 13.719 -8.406 -6.994 1.00 82.44 176 ASN A C 1
ATOM 1485 O O . ASN A 1 176 ? 13.636 -9.203 -7.931 1.00 82.44 176 ASN A O 1
ATOM 1489 N N . PRO A 1 177 ? 13.891 -8.824 -5.726 1.00 79.06 177 PRO A N 1
ATOM 1490 C CA . PRO A 1 177 ? 13.862 -10.239 -5.374 1.00 79.06 177 PRO A CA 1
ATOM 1491 C C . PRO A 1 177 ? 12.458 -10.820 -5.604 1.00 79.06 177 PRO A C 1
ATOM 1493 O O . PRO A 1 177 ? 11.456 -10.181 -5.283 1.00 79.06 177 PRO A O 1
ATOM 1496 N N . SER A 1 178 ? 12.375 -12.055 -6.111 1.00 71.38 178 SER A N 1
ATOM 1497 C CA . SER A 1 178 ? 11.106 -12.732 -6.440 1.00 71.38 178 SER A CA 1
ATOM 1498 C C . SER A 1 178 ? 10.151 -12.863 -5.249 1.00 71.38 178 SER A C 1
ATOM 1500 O O . SER A 1 178 ? 8.937 -12.837 -5.422 1.00 71.38 178 SER A O 1
ATOM 1502 N N . ASN A 1 179 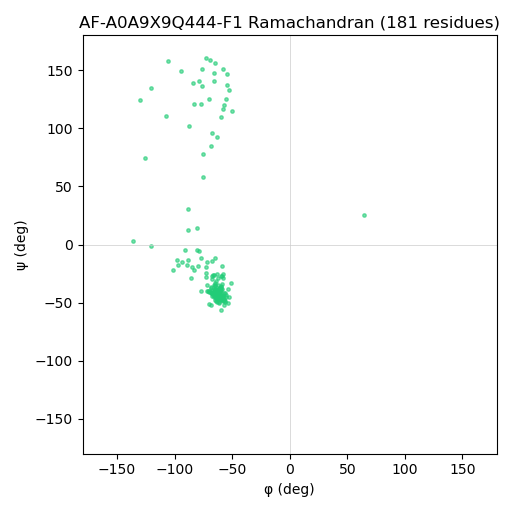? 10.697 -12.944 -4.033 1.00 76.50 179 ASN A N 1
ATOM 1503 C CA . ASN A 1 179 ? 9.930 -13.156 -2.803 1.00 76.50 179 ASN A CA 1
ATOM 1504 C C . ASN A 1 179 ? 9.239 -11.887 -2.278 1.00 76.50 179 ASN A C 1
ATOM 1506 O O . ASN A 1 179 ? 8.485 -11.959 -1.311 1.00 76.50 179 ASN A O 1
ATOM 1510 N N . LEU A 1 180 ? 9.488 -10.725 -2.894 1.00 76.81 180 LEU A N 1
ATOM 1511 C CA . LEU A 1 180 ? 9.011 -9.429 -2.402 1.00 76.81 180 LEU A CA 1
ATOM 1512 C C . LEU A 1 180 ? 7.476 -9.310 -2.382 1.00 76.81 180 LEU A C 1
ATOM 1514 O O . LEU A 1 180 ? 6.929 -8.531 -1.606 1.00 76.81 180 LEU A O 1
ATOM 1518 N N . VAL A 1 181 ? 6.788 -10.070 -3.238 1.00 74.75 181 VAL A N 1
ATOM 1519 C CA . VAL A 1 181 ? 5.323 -10.029 -3.394 1.00 74.75 181 VAL A CA 1
ATOM 1520 C C . VAL A 1 181 ? 4.620 -11.193 -2.681 1.00 74.75 181 VAL A C 1
ATOM 1522 O O . VAL A 1 181 ? 3.433 -11.091 -2.391 1.00 74.75 181 VAL A O 1
ATOM 1525 N N . THR A 1 182 ? 5.320 -12.295 -2.402 1.00 68.25 182 THR A N 1
ATOM 1526 C CA . THR A 1 182 ? 4.708 -13.574 -1.987 1.00 68.25 182 THR A CA 1
ATOM 1527 C C . THR A 1 182 ? 4.694 -13.838 -0.481 1.00 68.25 182 THR A C 1
ATOM 1529 O O . THR A 1 182 ? 4.037 -14.783 -0.055 1.00 68.25 182 THR A O 1
ATOM 1532 N N . GLN A 1 183 ? 5.439 -13.067 0.312 1.00 54.94 183 GLN A N 1
ATOM 1533 C CA . GLN A 1 183 ? 5.414 -13.131 1.782 1.00 54.94 183 GLN A CA 1
ATOM 1534 C C . GLN A 1 183 ? 4.320 -12.231 2.342 1.00 54.94 183 GLN A C 1
ATOM 1536 O O . GLN A 1 183 ? 4.013 -12.326 3.545 1.00 54.94 183 GLN A O 1
#

InterPro domains:
  IPR029376 Domain of unknown function DUF4549 [PF15082] (8-143)
  IPR040401 Coiled-coil domain-containing protein 162 [PTHR33331] (5-177)

Nearest PDB structures (foldseek):
  2gl2-assembly1_A  TM=6.821E-01  e=8.263E+00  Fusobacterium nucleatum
  5n72-assembly1_A-2  TM=4.589E-01  e=3.619E+00  Legionella pneumophila
  5n6x-assembly1_A  TM=4.871E-01  e=4.072E+00  Legionella pneumophila